Protein AF-A0AB39MPV6-F1 (afdb_monomer)

Organism: NCBI:txid3238624

Foldseek 3Di:
DDDDDDDDDDDDDPDDDPDDDDDDPDPDPPDDDPDDDPAPKDFPFFAPCVVDDQPVLVVLVVPDDAPDDPPLFKDADKGKAWQWAQPLERPPPDDDDDPHQIHGHPSNVVRVRVVCQDVVWFDRNFWGTKIKMKAALMKGAFFAPQLAHPDAWWKKKAWQFFDPQKWKDFFQWIFGHDHRTIMGHDRRGGMMIHGNHRGITIITMITGPDPVDDIGTPNGDDDPDDTGIDDAAADDPVNLCVLLCCLLPDDPVCLSVSLRVLQCVSNHHRHTSCSSLVSLLSSVVNNVDPVSNVLSVVSSCCGYNHDHVVDDRDD

Mean predicted aligned error: 8.45 Å

Sequence (315 aa):
MSSHAIAIIFPKKYGDALEERPSFSGRIKLTRIEGISLLNSQRLAVLPIDSLDLDSELSTVDSHEYGGEYDALTFGSWSCHVLANGSGADSDIAFRPHDGRLTLTELGKQLPGIMSLVTENFSLDRLQWVRIFSLRDGIMAPHVDFLEWAKAGTRLQIPLRTSEESLHSENDVVYHLRRGEVWKIHTTVPHSACSTSETARLSLCLDFADAEEPVAIRNDIPATEPIRVIERPEPTEAELEELTDSGRTLTPASMRSHFRRFAALHFERRVHALAAFDWYEAAARRSGDADVIEKAQAFRRYCVESRADGETFDW

Radius of gyration: 21.66 Å; Cα contacts (8 Å, |Δi|>4): 561; chains: 1; bounding box: 54×67×59 Å

InterPro domains:
  IPR007803 Aspartyl/asparaginy/proline hydroxylase [PF05118] (103-209)
  IPR008035 L-proline 3-hydroxylase, C-terminal [PF05373] (219-311)
  IPR027443 Isopenicillin N synthase-like superfamily [G3DSA:2.60.120.330] (39-223)
  IPR030936 Putative nonproteinogenic amino acid hydroxylase [TIGR04531] (39-315)
  IPR037037 L-proline 3-hydroxylase, C-terminal domain superfamily [G3DSA:1.10.1720.10] (232-314)

Solvent-accessible surface area (backbone atoms only — not comparable to full-atom values): 18234 Å² total; per-residue (Å²): 140,82,87,81,82,80,83,82,82,75,82,78,81,94,75,89,83,92,72,84,84,77,85,86,85,70,92,76,79,82,70,83,69,89,86,67,74,84,54,85,44,40,80,76,46,24,45,69,50,88,82,53,92,51,66,71,45,56,50,53,57,75,69,54,86,71,90,79,85,71,63,72,51,47,41,66,44,71,46,73,48,57,27,26,27,52,82,30,49,73,85,71,70,80,89,69,92,64,93,49,66,66,24,60,11,69,61,26,68,70,27,57,67,66,49,44,58,47,65,71,26,40,72,64,91,48,40,44,37,35,31,34,42,36,33,22,48,20,37,41,50,52,26,36,58,57,63,59,47,99,70,60,56,37,41,35,40,28,25,73,38,63,53,95,55,33,36,37,34,43,45,67,40,38,33,46,70,52,64,28,32,32,27,41,57,54,46,85,44,48,25,32,42,38,18,75,35,89,63,59,29,32,28,42,32,40,34,25,60,57,54,85,61,83,82,65,74,45,81,60,48,84,75,90,67,79,85,47,67,59,88,48,55,72,75,50,71,67,59,54,48,54,60,27,57,56,13,55,75,54,42,66,91,44,45,69,74,52,46,53,60,40,52,47,45,41,79,61,18,60,41,43,44,66,51,23,50,58,44,44,39,54,6,24,57,54,39,73,42,67,68,43,33,52,50,43,52,48,50,44,32,58,28,66,72,52,42,60,78,89,66,78,69,85,122

Nearest PDB structures (foldseek):
  4p7w-assembly1_A  TM=9.488E-01  e=1.084E-28  Mesorhizobium japonicum MAFF 303099
  1e5r-assembly1_B-2  TM=8.762E-01  e=3.700E-22  Streptomyces sp. TH1
  1e5s-assembly1_B-2  TM=8.919E-01  e=1.207E-20  Streptomyces sp. TH1
  1e5s-assembly1_A  TM=8.597E-01  e=6.752E-21  Streptomyces sp. TH1
  8re7-assembly1_A  TM=7.499E-01  e=8.201E-06  Homo sapiens

Structure (mmCIF, N/CA/C/O backbone):
data_AF-A0AB39MPV6-F1
#
_entry.id   AF-A0AB39MPV6-F1
#
loop_
_atom_site.group_PDB
_atom_site.id
_atom_site.type_symbol
_atom_site.label_atom_id
_atom_site.label_alt_id
_atom_site.label_comp_id
_atom_site.label_asym_id
_atom_site.label_entity_id
_atom_site.label_seq_id
_atom_site.pdbx_PDB_ins_code
_atom_site.Cartn_x
_atom_site.Cartn_y
_atom_site.Cartn_z
_atom_site.occupancy
_atom_site.B_iso_or_equiv
_atom_site.auth_seq_id
_atom_site.auth_comp_id
_atom_site.auth_asym_id
_atom_site.auth_atom_id
_atom_site.pdbx_PDB_model_num
ATOM 1 N N . MET A 1 1 ? -34.859 -49.900 -6.607 1.00 40.12 1 MET A N 1
ATOM 2 C CA . MET A 1 1 ? -33.486 -49.357 -6.557 1.00 40.12 1 MET A CA 1
ATOM 3 C C . MET A 1 1 ? -33.281 -48.561 -7.834 1.00 40.12 1 MET A C 1
ATOM 5 O O . MET A 1 1 ? -33.165 -49.165 -8.887 1.00 40.12 1 MET A O 1
ATOM 9 N N . SER A 1 2 ? -33.395 -47.235 -7.762 1.00 26.88 2 SER A N 1
ATOM 10 C CA . SER A 1 2 ? -33.322 -46.335 -8.921 1.00 26.88 2 SER A CA 1
ATOM 11 C C . SER A 1 2 ? -32.316 -45.237 -8.602 1.00 26.88 2 SER A C 1
ATOM 13 O O . SER A 1 2 ? -32.630 -44.291 -7.883 1.00 26.88 2 SER A O 1
ATOM 15 N N . SER A 1 3 ? -31.088 -45.412 -9.079 1.00 26.92 3 SER A N 1
ATOM 16 C CA . SER A 1 3 ? -29.990 -44.457 -8.952 1.00 26.92 3 SER A CA 1
ATOM 17 C C . SER A 1 3 ? -30.206 -43.290 -9.916 1.00 26.92 3 SER A C 1
ATOM 19 O O . SER A 1 3 ? -30.098 -43.460 -11.129 1.00 26.92 3 SER A O 1
ATOM 21 N N . HIS A 1 4 ? -30.519 -42.112 -9.377 1.00 27.67 4 HIS A N 1
ATOM 22 C CA . HIS A 1 4 ? -30.500 -40.858 -10.125 1.00 27.67 4 HIS A CA 1
ATOM 23 C C . HIS A 1 4 ? -29.061 -40.335 -10.163 1.00 27.67 4 HIS A C 1
ATOM 25 O O . HIS A 1 4 ? -28.507 -39.965 -9.130 1.00 27.67 4 HIS A O 1
ATOM 31 N N . ALA A 1 5 ? -28.457 -40.329 -11.349 1.00 25.38 5 ALA A N 1
ATOM 32 C CA . ALA A 1 5 ? -27.197 -39.645 -11.605 1.00 25.38 5 ALA A CA 1
ATOM 33 C C . ALA A 1 5 ? -27.493 -38.164 -11.881 1.00 25.38 5 ALA A C 1
ATOM 35 O O . ALA A 1 5 ? -28.172 -37.833 -12.852 1.00 25.38 5 ALA A O 1
ATOM 36 N N . ILE A 1 6 ? -27.007 -37.280 -11.012 1.00 26.97 6 ILE A N 1
ATOM 37 C CA . ILE A 1 6 ? -27.033 -35.831 -11.222 1.00 26.97 6 ILE A CA 1
ATOM 38 C C . ILE A 1 6 ? -25.766 -35.472 -12.000 1.00 26.97 6 ILE A C 1
ATOM 40 O O . ILE A 1 6 ? -24.656 -35.592 -11.486 1.00 26.97 6 ILE A O 1
ATOM 44 N N . ALA A 1 7 ? -25.935 -35.065 -13.257 1.00 24.30 7 ALA A N 1
ATOM 45 C CA . ALA A 1 7 ? -24.866 -34.500 -14.066 1.00 24.30 7 ALA A CA 1
ATOM 46 C C . ALA A 1 7 ? -24.617 -33.052 -13.621 1.00 24.30 7 ALA A C 1
ATOM 48 O O . ALA A 1 7 ? -25.471 -32.185 -13.799 1.00 24.30 7 ALA A O 1
ATOM 49 N N . ILE A 1 8 ? -23.452 -32.798 -13.027 1.00 27.31 8 ILE A N 1
ATOM 50 C CA . ILE A 1 8 ? -22.984 -31.449 -12.702 1.00 27.31 8 ILE A CA 1
ATOM 51 C C . ILE A 1 8 ? -22.311 -30.885 -13.957 1.00 27.31 8 ILE A C 1
ATOM 53 O O . ILE A 1 8 ? -21.303 -31.410 -14.429 1.00 27.31 8 ILE A O 1
ATOM 57 N N . ILE A 1 9 ? -22.907 -29.835 -14.518 1.00 27.00 9 ILE A N 1
ATOM 58 C CA . ILE A 1 9 ? -22.379 -29.086 -15.659 1.00 27.00 9 ILE A CA 1
ATOM 59 C C . ILE A 1 9 ? -21.351 -28.085 -15.123 1.00 27.00 9 ILE A C 1
ATOM 61 O O . ILE A 1 9 ? -21.699 -27.182 -14.367 1.00 27.00 9 ILE A O 1
ATOM 65 N N . PHE A 1 10 ? -20.089 -28.234 -15.523 1.00 28.73 10 PHE A N 1
ATOM 66 C CA . PHE A 1 10 ? -19.044 -27.237 -15.285 1.00 28.73 10 PHE A CA 1
ATOM 6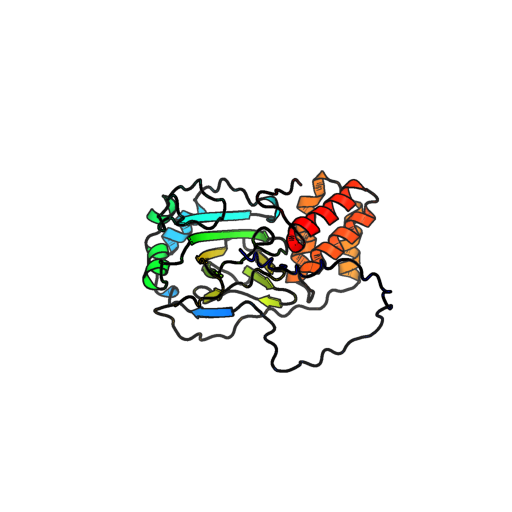7 C C . PHE A 1 10 ? -19.151 -26.112 -16.332 1.00 28.73 10 PHE A C 1
ATOM 69 O O . PHE A 1 10 ? -19.231 -26.423 -17.526 1.00 28.73 10 PHE A O 1
ATOM 76 N N . PRO A 1 11 ? -19.122 -24.819 -15.958 1.00 30.00 11 PRO A N 1
ATOM 77 C CA . PRO A 1 11 ? -18.959 -23.756 -16.939 1.00 30.00 11 PRO A CA 1
ATOM 78 C C . PRO A 1 11 ? -17.544 -23.795 -17.539 1.00 30.00 11 PRO A C 1
ATOM 80 O O . PRO A 1 11 ? -16.546 -24.001 -16.848 1.00 30.00 11 PRO A O 1
ATOM 83 N N . LYS A 1 12 ? -17.497 -23.648 -18.867 1.00 29.02 12 LYS A N 1
ATOM 84 C CA . LYS A 1 12 ? -16.301 -23.699 -19.714 1.00 29.02 12 LYS A CA 1
ATOM 85 C C . LYS A 1 12 ? -15.237 -22.684 -19.283 1.00 29.02 12 LYS A C 1
ATOM 87 O O . LYS A 1 12 ? -15.544 -21.528 -19.010 1.00 29.02 12 LYS A O 1
ATOM 92 N N . LYS A 1 13 ? -13.981 -23.138 -19.338 1.00 29.17 13 LYS A N 1
ATOM 93 C CA . LYS A 1 13 ? -12.761 -22.324 -19.322 1.00 29.17 13 LYS A CA 1
ATOM 94 C C . LYS A 1 13 ? -12.837 -21.227 -20.391 1.00 29.17 13 LYS A C 1
ATOM 96 O O . LYS A 1 13 ? -13.121 -21.532 -21.548 1.00 29.17 13 LYS A O 1
ATOM 101 N N . TYR A 1 14 ? -12.544 -19.989 -20.002 1.00 32.16 14 TYR A N 1
ATOM 102 C CA . TYR A 1 14 ? -12.209 -18.913 -20.930 1.00 32.16 14 TYR A CA 1
ATOM 103 C C . TYR A 1 14 ? -10.788 -19.151 -21.443 1.00 32.16 14 TYR A C 1
ATOM 105 O O . TYR A 1 14 ? -9.809 -18.941 -20.734 1.00 32.16 14 TYR A O 1
ATOM 113 N N . GLY A 1 15 ? -10.704 -19.654 -22.666 1.00 27.95 15 GLY A N 1
ATOM 114 C CA . GLY A 1 15 ? -9.493 -19.778 -23.457 1.00 27.95 15 GLY A CA 1
ATOM 115 C C . GLY A 1 15 ? -9.911 -19.754 -24.920 1.00 27.95 15 GLY A C 1
ATOM 116 O O . GLY A 1 15 ? -10.847 -20.459 -25.290 1.00 27.95 15 GLY A O 1
ATOM 117 N N . ASP A 1 16 ? -9.225 -18.918 -25.692 1.00 29.50 16 ASP A N 1
ATOM 118 C CA . ASP A 1 16 ? -9.311 -18.731 -27.144 1.00 29.50 16 ASP A CA 1
ATOM 119 C C . ASP A 1 16 ? -10.394 -17.771 -27.665 1.00 29.50 16 ASP A C 1
ATOM 121 O O . ASP A 1 16 ? -11.488 -18.153 -28.073 1.00 29.50 16 ASP A O 1
ATOM 125 N N . ALA A 1 17 ? -10.001 -16.498 -27.753 1.00 30.64 17 ALA A N 1
ATOM 126 C CA . ALA A 1 17 ? -10.380 -15.620 -28.857 1.00 30.64 17 ALA A CA 1
ATOM 127 C C . ALA A 1 17 ? -9.204 -14.675 -29.166 1.00 30.64 17 ALA A C 1
ATOM 129 O O . ALA A 1 17 ? -9.123 -13.551 -28.674 1.00 30.64 17 ALA A O 1
ATOM 130 N N . LEU A 1 18 ? -8.248 -15.176 -29.953 1.00 34.84 18 LEU A N 1
ATOM 131 C CA . LEU A 1 18 ? -7.354 -14.344 -30.755 1.00 34.84 18 LEU A CA 1
ATOM 132 C C . LEU A 1 18 ? -8.141 -13.924 -32.000 1.00 34.84 18 LEU A C 1
ATOM 134 O O . LEU A 1 18 ? -8.243 -14.695 -32.948 1.00 34.84 18 LEU A O 1
ATOM 138 N N . GLU A 1 19 ? -8.685 -12.712 -31.988 1.00 31.12 19 GLU A N 1
ATOM 139 C CA . GLU A 1 19 ? -9.104 -12.011 -33.202 1.00 31.12 19 GLU A CA 1
ATOM 140 C C . GLU A 1 19 ? -8.496 -10.602 -33.225 1.00 31.12 19 GLU A C 1
ATOM 142 O O . GLU A 1 19 ? -8.128 -10.017 -32.206 1.00 31.12 19 GLU A O 1
ATOM 147 N N . GLU A 1 20 ? -8.281 -10.137 -34.446 1.00 28.44 20 GLU A N 1
ATOM 148 C CA . GLU A 1 20 ? -7.343 -9.113 -34.894 1.00 28.44 20 GLU A CA 1
ATOM 149 C C . GLU A 1 20 ? -7.493 -7.748 -34.195 1.00 28.44 20 GLU A C 1
ATOM 151 O O . GLU A 1 20 ? -8.588 -7.210 -34.044 1.00 28.44 20 GLU A O 1
ATOM 156 N N . ARG A 1 21 ? -6.363 -7.137 -33.807 1.00 30.50 21 ARG A N 1
ATOM 157 C CA . ARG A 1 21 ? -6.323 -5.769 -33.259 1.00 30.50 21 ARG A CA 1
ATOM 158 C C . ARG A 1 21 ? -6.479 -4.741 -34.392 1.00 30.50 21 ARG A C 1
ATOM 160 O O . ARG A 1 21 ? -5.599 -4.688 -35.253 1.00 30.50 21 ARG A O 1
ATOM 167 N N . PRO A 1 22 ? -7.490 -3.853 -34.377 1.00 29.05 22 PRO A N 1
ATOM 168 C CA . PRO A 1 22 ? -7.490 -2.685 -35.243 1.00 29.05 22 PRO A CA 1
ATOM 169 C C . PRO A 1 22 ? -6.542 -1.613 -34.686 1.00 29.05 22 PRO A C 1
ATOM 171 O O . PRO A 1 22 ? -6.486 -1.366 -33.480 1.00 29.05 22 PRO A O 1
ATOM 174 N N . SER A 1 23 ? -5.801 -0.953 -35.576 1.00 30.11 23 SER A N 1
ATOM 175 C CA . SER A 1 23 ? -4.945 0.189 -35.251 1.00 30.11 23 SER A CA 1
ATOM 176 C C . SER A 1 23 ? -5.782 1.355 -34.708 1.00 30.11 23 SER A C 1
ATOM 178 O O . SER A 1 23 ? -6.548 1.978 -35.447 1.00 30.11 23 SER A O 1
ATOM 180 N N . PHE A 1 24 ? -5.630 1.674 -33.424 1.00 30.89 24 PHE A N 1
ATOM 181 C CA . PHE A 1 24 ? -6.322 2.791 -32.782 1.00 30.89 24 PHE A CA 1
ATOM 182 C C . PHE A 1 24 ? -5.554 4.105 -32.988 1.00 30.89 24 PHE A C 1
ATOM 184 O O . PHE A 1 24 ? -4.762 4.526 -32.152 1.00 30.89 24 PHE A O 1
ATOM 191 N N . SER A 1 25 ? -5.822 4.789 -34.102 1.00 34.50 25 SER A N 1
ATOM 192 C CA . SER A 1 25 ? -5.547 6.224 -34.257 1.00 34.50 25 SER A CA 1
ATOM 193 C C . SER A 1 25 ? -6.872 6.991 -34.238 1.00 34.50 25 SER A C 1
ATOM 195 O O . SER A 1 25 ? -7.392 7.412 -35.271 1.00 34.50 25 SER A O 1
ATOM 197 N N . GLY A 1 26 ? -7.469 7.134 -33.057 1.00 28.52 26 GLY A N 1
ATOM 198 C CA . GLY A 1 26 ? -8.724 7.861 -32.888 1.00 28.52 26 GLY A CA 1
ATOM 199 C C . GLY A 1 26 ? -8.801 8.495 -31.510 1.00 28.52 26 GLY A C 1
ATOM 200 O O . GLY A 1 26 ? -8.933 7.793 -30.515 1.00 28.52 26 GLY A O 1
ATOM 201 N N . ARG A 1 27 ? -8.724 9.831 -31.447 1.00 34.78 27 ARG A N 1
ATOM 202 C CA . ARG A 1 27 ? -8.997 10.609 -30.230 1.00 34.78 27 ARG A CA 1
ATOM 203 C C . ARG A 1 27 ? -10.435 10.345 -29.781 1.00 34.78 27 ARG A C 1
ATOM 205 O O . ARG A 1 27 ? -11.368 10.926 -30.335 1.00 34.78 27 ARG A O 1
ATOM 212 N N . ILE A 1 28 ? -10.614 9.507 -28.765 1.00 29.84 28 ILE A N 1
ATOM 213 C CA . ILE A 1 28 ? -11.896 9.374 -28.075 1.00 29.84 28 ILE A CA 1
ATOM 214 C C . ILE A 1 28 ? -12.051 10.602 -27.176 1.00 29.84 28 ILE A C 1
ATOM 216 O O . ILE A 1 28 ? -11.333 10.774 -26.193 1.00 29.84 28 ILE A O 1
ATOM 220 N N . LYS A 1 29 ? -12.993 11.485 -27.519 1.00 30.38 29 LYS A N 1
ATOM 221 C CA . LYS A 1 29 ? -13.508 12.473 -26.568 1.00 30.38 29 LYS A CA 1
ATOM 222 C C . LYS A 1 29 ? -14.309 11.714 -25.510 1.00 30.38 29 LYS A C 1
ATOM 224 O O . LYS A 1 29 ? -15.435 11.309 -25.774 1.00 30.38 29 LYS A O 1
ATOM 229 N N . LEU A 1 30 ? -13.727 11.535 -24.328 1.00 32.91 30 LEU A N 1
ATOM 230 C CA . LEU A 1 30 ? -14.434 11.087 -23.129 1.00 32.91 30 LEU A CA 1
ATOM 231 C C . LEU A 1 30 ? -15.412 12.186 -22.691 1.00 32.91 30 LEU A C 1
ATOM 233 O O . LEU A 1 30 ? -15.073 13.088 -21.928 1.00 32.91 30 LEU A O 1
ATOM 237 N N . THR A 1 31 ? -16.636 12.145 -23.210 1.00 30.09 31 THR A N 1
ATOM 238 C CA . THR A 1 31 ? -17.770 12.824 -22.580 1.00 30.09 31 THR A CA 1
ATOM 239 C C . THR A 1 31 ? -18.087 12.093 -21.280 1.00 30.09 31 THR A C 1
ATOM 241 O O . THR A 1 31 ? -18.398 10.904 -21.316 1.00 30.09 31 THR A O 1
ATOM 244 N N . ARG A 1 32 ? -17.977 12.795 -20.141 1.00 36.25 32 ARG A N 1
ATOM 245 C CA . ARG A 1 32 ? -18.402 12.317 -18.815 1.00 36.25 32 ARG A CA 1
ATOM 246 C C . ARG A 1 32 ? -19.810 11.726 -18.923 1.00 36.25 32 ARG A C 1
ATOM 248 O O . ARG A 1 32 ? -20.759 12.461 -19.179 1.00 36.25 32 ARG A O 1
ATOM 255 N N . ILE A 1 33 ? -19.933 10.419 -18.719 1.00 39.53 33 ILE A N 1
ATOM 256 C CA . ILE A 1 33 ? -21.217 9.800 -18.401 1.00 39.53 33 ILE A CA 1
ATOM 257 C C . ILE A 1 33 ? -21.443 10.091 -16.916 1.00 39.53 33 ILE A C 1
ATOM 259 O O . ILE A 1 33 ? -20.699 9.603 -16.065 1.00 39.53 33 ILE A O 1
ATOM 263 N N . GLU A 1 34 ? -22.407 10.952 -16.605 1.00 34.84 34 GLU A N 1
ATOM 264 C CA . GLU A 1 34 ? -22.847 11.177 -15.228 1.00 34.84 34 GLU A CA 1
ATOM 265 C C . GLU A 1 34 ? -23.389 9.857 -14.654 1.00 34.84 34 GLU A C 1
ATOM 267 O O . GLU A 1 34 ? -24.293 9.255 -15.230 1.00 34.84 34 GLU A O 1
ATOM 272 N N . GLY A 1 35 ? -22.828 9.395 -13.530 1.00 37.56 35 GLY A N 1
ATOM 273 C CA . GLY A 1 35 ? -23.418 8.318 -12.722 1.00 37.56 35 GLY A CA 1
ATOM 274 C C . GLY A 1 35 ? -22.595 7.042 -12.517 1.00 37.56 35 GLY A C 1
ATOM 275 O O . GLY A 1 35 ? -23.039 6.188 -11.756 1.00 37.56 35 GLY A O 1
ATOM 276 N N . ILE A 1 36 ? -21.405 6.891 -13.110 1.00 42.97 36 ILE A N 1
ATOM 277 C CA . ILE A 1 36 ? -20.492 5.788 -12.751 1.00 42.97 36 ILE A CA 1
ATOM 278 C C . ILE A 1 36 ? -19.529 6.302 -11.679 1.00 42.97 36 ILE A C 1
ATOM 280 O O . ILE A 1 36 ? -18.783 7.252 -11.925 1.00 42.97 36 ILE A O 1
ATOM 284 N N . SER A 1 37 ? -19.559 5.704 -10.482 1.00 51.62 37 SER A N 1
ATOM 285 C CA . SER A 1 37 ? -18.517 5.942 -9.477 1.00 51.62 37 SER A CA 1
ATOM 286 C C . SER A 1 37 ? -17.169 5.592 -10.102 1.00 51.62 37 SER A C 1
ATOM 288 O O . SER A 1 37 ? -16.940 4.440 -10.456 1.00 51.62 37 SER A O 1
ATOM 290 N N . LEU A 1 38 ? -16.291 6.585 -10.264 1.00 74.50 38 LEU A N 1
ATOM 291 C CA . LEU A 1 38 ? -14.939 6.389 -10.806 1.00 74.50 38 LEU A CA 1
ATOM 292 C C . LEU A 1 38 ? -14.068 5.508 -9.894 1.00 74.50 38 LEU A C 1
ATOM 294 O O . LEU A 1 38 ? -13.051 4.993 -10.341 1.00 74.50 38 LEU A O 1
ATOM 298 N N . LEU A 1 39 ? -14.465 5.355 -8.628 1.00 89.69 39 LEU A N 1
ATOM 299 C CA . LEU A 1 39 ? -13.744 4.624 -7.597 1.00 89.69 39 LEU A CA 1
ATOM 300 C C . LEU A 1 39 ? -14.621 3.484 -7.062 1.00 89.69 39 LEU A C 1
ATOM 302 O O . LEU A 1 39 ? -15.763 3.722 -6.653 1.00 89.69 39 LEU A O 1
ATOM 306 N N . ASN A 1 40 ? -14.100 2.256 -7.071 1.00 92.44 40 ASN A N 1
ATOM 307 C CA . ASN A 1 40 ? -14.750 1.094 -6.461 1.00 92.44 40 ASN A CA 1
ATOM 308 C C 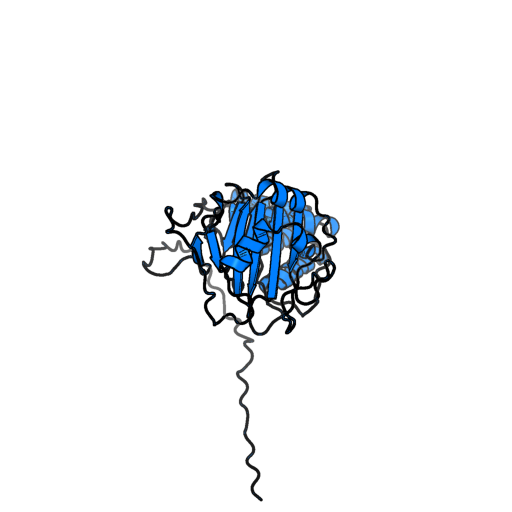. ASN A 1 40 ? -14.531 1.077 -4.946 1.00 92.44 40 ASN A C 1
ATOM 310 O O . ASN A 1 40 ? -15.415 0.648 -4.203 1.00 92.44 40 ASN A O 1
ATOM 314 N N . SER A 1 41 ? -13.371 1.554 -4.487 1.00 94.75 41 SER A N 1
ATOM 315 C CA . SER A 1 41 ? -13.103 1.831 -3.076 1.00 94.75 41 SER A CA 1
ATOM 316 C C . SER A 1 41 ? -14.047 2.910 -2.535 1.00 94.75 41 SER A C 1
ATOM 318 O O . SER A 1 41 ? -14.449 3.834 -3.243 1.00 94.75 41 SER A O 1
ATOM 320 N N . GLN A 1 42 ? -14.419 2.802 -1.260 1.00 95.19 42 GLN A N 1
ATOM 321 C CA . GLN A 1 42 ? -15.458 3.645 -0.663 1.00 95.19 42 GLN A CA 1
ATOM 322 C C . GLN A 1 42 ? -15.020 4.195 0.687 1.00 95.19 42 GLN A C 1
ATOM 324 O O . GLN A 1 42 ? -14.600 3.436 1.562 1.00 95.19 42 GLN A O 1
ATOM 329 N N . ARG A 1 43 ? -15.202 5.504 0.889 1.00 96.75 43 ARG A N 1
ATOM 330 C CA . ARG A 1 43 ? -15.174 6.094 2.229 1.00 96.75 43 ARG A CA 1
ATOM 331 C C . ARG A 1 43 ? -16.481 5.747 2.931 1.00 96.75 43 ARG A C 1
ATOM 333 O O . ARG A 1 43 ? -17.536 6.233 2.532 1.00 96.75 43 ARG A O 1
ATOM 340 N N . LEU A 1 44 ? -16.398 4.911 3.958 1.00 96.94 44 LEU A N 1
ATOM 341 C CA . LEU A 1 44 ? -17.553 4.440 4.717 1.00 96.94 44 LEU A CA 1
ATOM 342 C C . LEU A 1 44 ? -17.922 5.381 5.864 1.00 96.94 44 LEU A C 1
ATOM 344 O O . LEU A 1 44 ? -19.100 5.548 6.152 1.00 96.94 44 LEU A O 1
ATOM 348 N N . ALA A 1 45 ? -16.923 5.975 6.517 1.00 97.88 45 ALA A N 1
ATOM 349 C CA . ALA A 1 45 ? -17.113 6.792 7.711 1.00 97.88 45 ALA A CA 1
ATOM 350 C C . ALA A 1 45 ? -15.928 7.741 7.937 1.00 97.88 45 ALA A C 1
ATOM 352 O O . ALA A 1 45 ? -14.896 7.648 7.265 1.00 97.88 45 ALA A O 1
ATOM 353 N N . VAL A 1 46 ? -16.070 8.627 8.921 1.00 98.31 46 VAL A N 1
ATOM 354 C CA . VAL A 1 46 ? -14.972 9.394 9.518 1.00 98.31 46 VAL A CA 1
ATOM 355 C C . VAL A 1 46 ? -15.041 9.190 11.023 1.00 98.31 46 VAL A C 1
ATOM 357 O O . VAL A 1 46 ? -16.098 9.382 11.615 1.00 98.31 46 VAL A O 1
ATOM 360 N N . LEU A 1 47 ? -13.936 8.783 11.640 1.00 97.88 47 LEU A N 1
ATOM 361 C CA . LEU A 1 47 ? -13.823 8.665 13.091 1.00 97.88 47 LEU A CA 1
ATOM 362 C C . LEU A 1 47 ? -13.239 9.962 13.670 1.00 97.88 47 LEU A C 1
ATOM 364 O O . LEU A 1 47 ? -12.370 10.565 13.033 1.00 97.88 47 LEU A O 1
ATOM 368 N N . PRO A 1 48 ? -13.639 10.379 14.885 1.00 95.75 48 PRO A N 1
ATOM 369 C CA . PRO A 1 48 ? -13.105 11.565 15.555 1.00 95.75 48 PRO A CA 1
ATOM 370 C C . PRO A 1 48 ? -11.693 11.314 16.121 1.00 95.75 48 PRO A C 1
ATOM 372 O O . PRO A 1 48 ? -11.411 11.595 17.278 1.00 95.75 48 PRO A O 1
ATOM 375 N N . ILE A 1 49 ? -10.779 10.760 15.322 1.00 94.75 49 ILE A N 1
ATOM 376 C CA . ILE A 1 49 ? -9.452 10.326 15.783 1.00 94.75 49 ILE A CA 1
ATOM 377 C C . ILE A 1 49 ? -8.573 11.484 16.275 1.00 94.75 49 ILE A C 1
ATOM 379 O O . ILE A 1 49 ? -7.630 11.272 17.029 1.00 94.75 49 ILE A O 1
ATOM 383 N N . ASP A 1 50 ? -8.881 12.716 15.876 1.00 91.00 50 ASP A N 1
ATOM 384 C CA . ASP A 1 50 ? -8.152 13.905 16.320 1.00 91.00 50 ASP A CA 1
ATOM 385 C C . ASP A 1 50 ? -8.469 14.285 17.773 1.00 91.00 50 ASP A C 1
ATOM 387 O O . ASP A 1 50 ? -7.750 15.084 18.367 1.00 91.00 50 ASP A O 1
ATOM 391 N N . SER A 1 51 ? -9.504 13.691 18.385 1.00 89.62 51 SER A N 1
ATOM 392 C CA . SER A 1 51 ? -9.708 13.789 19.835 1.00 89.62 51 SER A CA 1
ATOM 393 C C . SER A 1 51 ? -8.848 12.805 20.635 1.00 89.62 51 SER A C 1
ATOM 395 O O . SER A 1 51 ? -8.900 12.833 21.864 1.00 89.62 51 SER A O 1
ATOM 397 N N . LEU A 1 52 ? -8.105 11.915 19.969 1.00 90.94 52 LEU A N 1
ATOM 398 C CA . LEU A 1 52 ? -7.220 10.936 20.596 1.00 90.94 52 LEU A CA 1
ATOM 399 C C . LEU A 1 52 ? -5.761 11.382 20.451 1.00 90.94 52 LEU A C 1
ATOM 401 O O . LEU A 1 52 ? -5.293 11.649 19.343 1.00 90.94 52 LEU A O 1
ATOM 405 N N . ASP A 1 53 ? -5.027 11.396 21.562 1.00 93.81 53 ASP A N 1
ATOM 406 C CA . ASP A 1 53 ? -3.568 11.508 21.538 1.00 93.81 53 ASP A CA 1
ATOM 407 C C . ASP A 1 53 ? -2.968 10.118 21.296 1.00 93.81 53 ASP A C 1
ATOM 409 O O . ASP A 1 53 ? -2.976 9.258 22.177 1.00 93.81 53 ASP A O 1
ATOM 413 N N . LEU A 1 54 ? -2.499 9.892 20.068 1.00 96.56 54 LEU A N 1
ATOM 414 C CA . LEU A 1 54 ? -1.892 8.631 19.640 1.00 96.56 54 LEU A CA 1
ATOM 415 C C . LEU A 1 54 ? -0.383 8.767 19.399 1.00 96.56 54 LEU A C 1
ATOM 417 O O . LEU A 1 54 ? 0.241 7.808 18.956 1.00 96.56 54 LEU A O 1
ATOM 421 N N . ASP A 1 55 ? 0.229 9.925 19.660 1.00 96.19 55 ASP A N 1
ATOM 422 C CA . ASP A 1 55 ? 1.589 10.220 19.181 1.00 96.19 55 ASP A CA 1
ATOM 423 C C . ASP A 1 55 ? 2.642 9.283 19.782 1.00 96.19 55 ASP A C 1
ATOM 425 O O . ASP A 1 55 ? 3.548 8.807 19.087 1.00 96.19 55 ASP A O 1
ATOM 429 N N . SER A 1 56 ? 2.490 8.958 21.068 1.00 97.31 56 SER A N 1
ATOM 430 C CA . SER A 1 56 ? 3.357 7.989 21.745 1.00 97.31 56 SER A CA 1
ATOM 431 C C . SER A 1 56 ? 3.235 6.583 21.144 1.00 97.31 56 SER A C 1
ATOM 433 O O . SER A 1 56 ? 4.247 5.936 20.887 1.00 97.31 56 SER A O 1
ATOM 435 N N . GLU A 1 57 ? 2.020 6.136 20.829 1.00 98.25 57 GLU A N 1
ATOM 436 C CA . GLU A 1 57 ? 1.762 4.829 20.217 1.00 98.25 57 GLU A CA 1
ATOM 437 C C . GLU A 1 57 ? 2.259 4.759 18.770 1.00 98.25 57 GLU A C 1
ATOM 439 O O . GLU A 1 57 ? 2.876 3.774 18.365 1.00 98.25 57 GLU A O 1
ATOM 444 N N . LEU A 1 58 ? 2.075 5.827 17.991 1.00 97.81 58 LEU A N 1
ATOM 445 C CA . LEU A 1 58 ? 2.614 5.922 16.634 1.00 97.81 58 LEU A CA 1
ATOM 446 C C . LEU A 1 58 ? 4.153 5.881 16.634 1.00 97.81 58 LEU A C 1
ATOM 448 O O . LEU A 1 58 ? 4.745 5.278 15.737 1.00 97.81 58 LEU A O 1
ATOM 452 N N . SER A 1 59 ? 4.793 6.449 17.660 1.00 97.25 59 SER A N 1
ATOM 453 C CA . SER A 1 59 ? 6.250 6.383 17.851 1.00 97.25 59 SER A CA 1
ATOM 454 C C . SER A 1 59 ? 6.732 4.977 18.237 1.00 97.25 59 SER A C 1
ATOM 456 O O . SER A 1 59 ? 7.799 4.543 17.792 1.00 97.25 59 SER A O 1
ATOM 458 N N . THR A 1 60 ? 5.941 4.232 19.019 1.00 97.69 60 THR A N 1
ATOM 459 C CA . THR A 1 60 ? 6.199 2.809 19.301 1.00 97.69 60 THR A CA 1
ATOM 460 C C . THR A 1 60 ? 6.204 1.992 18.011 1.00 97.69 60 THR A C 1
ATOM 462 O O . THR A 1 60 ? 7.102 1.179 17.805 1.00 97.69 60 THR A O 1
ATOM 465 N N . VAL A 1 61 ? 5.257 2.249 17.100 1.00 96.94 61 VAL A N 1
ATOM 466 C CA . VAL A 1 61 ? 5.212 1.582 15.788 1.00 96.94 61 VAL A CA 1
ATOM 467 C C . VAL A 1 61 ? 6.435 1.928 14.938 1.00 96.94 61 VAL A C 1
ATOM 469 O O . VAL A 1 61 ? 7.011 1.030 14.329 1.00 96.94 61 VAL A O 1
ATOM 472 N N . ASP A 1 62 ? 6.877 3.191 14.927 1.00 95.31 62 ASP A N 1
ATOM 473 C CA . ASP A 1 62 ? 8.076 3.606 14.178 1.00 95.31 62 ASP A CA 1
ATOM 474 C C . ASP A 1 62 ? 9.347 2.870 14.619 1.00 95.31 62 ASP A C 1
ATOM 476 O O . ASP A 1 62 ? 10.253 2.666 13.812 1.00 95.31 62 ASP A O 1
ATOM 480 N N . SER A 1 63 ? 9.413 2.495 15.897 1.00 94.12 63 SER A N 1
ATOM 481 C CA . SER A 1 63 ? 10.575 1.839 16.504 1.00 94.12 63 SER A CA 1
ATOM 482 C C . SER A 1 63 ? 10.474 0.310 16.499 1.00 94.12 63 SER A C 1
ATOM 484 O O . SER A 1 63 ? 11.420 -0.365 16.899 1.00 94.12 63 SER A O 1
ATOM 486 N N . HIS A 1 64 ? 9.335 -0.249 16.084 1.00 93.00 64 HIS A N 1
ATOM 487 C CA . HIS A 1 64 ? 9.106 -1.688 16.093 1.00 93.00 64 HIS A CA 1
ATOM 488 C C . HIS A 1 64 ? 9.812 -2.367 14.914 1.00 93.00 64 HIS A C 1
ATOM 490 O O . HIS A 1 64 ? 9.539 -2.066 13.751 1.00 93.00 64 HIS A O 1
ATOM 496 N N . GLU A 1 65 ? 10.660 -3.355 15.194 1.00 84.31 65 GLU A N 1
ATOM 497 C CA . GLU A 1 65 ? 11.349 -4.120 14.153 1.00 84.31 65 GLU A CA 1
ATOM 498 C C . GLU A 1 65 ? 10.382 -5.036 13.388 1.00 84.31 65 GLU A C 1
ATOM 500 O O . GLU A 1 65 ? 9.560 -5.739 13.970 1.00 84.31 65 GLU A O 1
ATOM 505 N N . TYR A 1 66 ? 10.470 -5.037 12.059 1.00 77.38 66 TYR A N 1
ATOM 506 C CA . TYR A 1 66 ? 9.658 -5.888 11.190 1.00 77.38 66 TYR A CA 1
ATOM 507 C C . TYR A 1 66 ? 10.549 -6.905 10.471 1.00 77.38 66 TYR A C 1
ATOM 509 O O . TYR A 1 66 ? 11.420 -6.524 9.695 1.00 77.38 66 TYR A O 1
ATOM 517 N N . GLY A 1 67 ? 10.318 -8.199 10.705 1.00 68.06 67 GLY A N 1
ATOM 518 C CA . GLY A 1 67 ? 11.107 -9.301 10.128 1.00 68.06 67 GLY A CA 1
ATOM 519 C C . GLY A 1 67 ? 10.606 -9.830 8.775 1.00 68.06 67 GLY A C 1
ATOM 520 O O . GLY A 1 67 ? 10.730 -11.020 8.535 1.00 68.06 67 GLY A O 1
ATOM 521 N N . GLY A 1 68 ? 9.972 -8.980 7.961 1.00 63.78 68 GLY A N 1
ATOM 522 C CA . GLY A 1 68 ? 8.930 -9.295 6.967 1.00 63.78 68 GLY A CA 1
ATOM 523 C C . GLY A 1 68 ? 9.092 -10.333 5.847 1.00 63.78 68 GLY A C 1
ATOM 524 O O . GLY A 1 68 ? 10.164 -10.855 5.581 1.00 63.78 68 GLY A O 1
ATOM 525 N N . GLU A 1 69 ? 7.968 -10.530 5.129 1.00 59.44 69 GLU A N 1
ATOM 526 C CA . GLU A 1 69 ? 7.754 -11.496 4.024 1.00 59.44 69 GLU A CA 1
ATOM 527 C C . GLU A 1 69 ? 7.212 -10.869 2.706 1.00 59.44 69 GLU A C 1
ATOM 529 O O . GLU A 1 69 ? 7.217 -11.522 1.667 1.00 59.44 69 GLU A O 1
ATOM 534 N N . TYR A 1 70 ? 6.782 -9.595 2.685 1.00 61.94 70 TYR A N 1
ATOM 535 C CA . TYR A 1 70 ? 6.193 -8.929 1.492 1.00 61.94 70 TYR A CA 1
ATOM 536 C C . TYR A 1 70 ? 7.203 -8.109 0.665 1.00 61.94 70 TYR A C 1
ATOM 538 O O . TYR A 1 70 ? 6.889 -7.050 0.109 1.00 61.94 70 TYR A O 1
ATOM 546 N N . ASP A 1 71 ? 8.440 -8.587 0.571 1.00 76.38 71 ASP A N 1
ATOM 547 C CA . ASP A 1 71 ? 9.518 -7.851 -0.097 1.00 76.38 71 ASP A CA 1
ATOM 548 C C . ASP A 1 71 ? 9.285 -7.722 -1.616 1.00 76.38 71 ASP A C 1
ATOM 550 O O . ASP A 1 71 ? 9.613 -6.709 -2.232 1.00 76.38 71 ASP A O 1
ATOM 554 N N . ALA A 1 72 ? 8.632 -8.707 -2.241 1.00 87.38 72 ALA A N 1
ATOM 555 C CA . ALA A 1 72 ? 8.485 -8.765 -3.695 1.00 87.38 72 ALA A CA 1
ATOM 556 C C . ALA A 1 72 ? 7.726 -7.575 -4.315 1.00 87.38 72 ALA A C 1
ATOM 558 O O . ALA A 1 72 ? 8.082 -7.143 -5.410 1.00 87.38 72 ALA A O 1
ATOM 559 N N . LEU A 1 73 ? 6.698 -7.055 -3.634 1.00 91.62 73 LEU A N 1
ATOM 560 C CA . LEU A 1 73 ? 5.803 -6.009 -4.157 1.00 91.62 73 LEU A CA 1
ATOM 561 C C . LEU A 1 73 ? 6.183 -4.599 -3.699 1.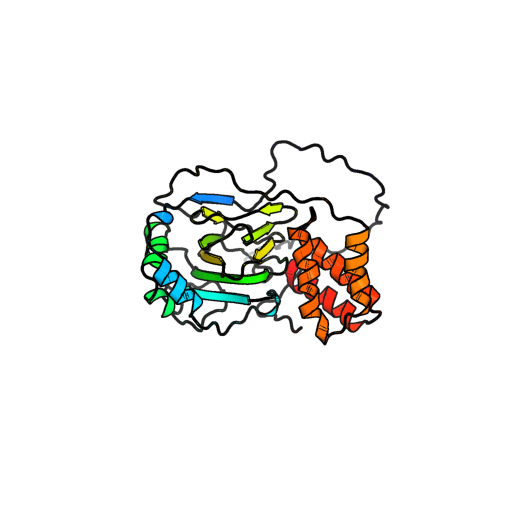00 91.62 73 LEU A C 1
ATOM 563 O O . LEU A 1 73 ? 5.552 -3.630 -4.121 1.00 91.62 73 LEU A O 1
ATOM 567 N N . THR A 1 74 ? 7.152 -4.468 -2.799 1.00 92.88 74 THR A N 1
ATOM 568 C CA . THR A 1 74 ? 7.450 -3.210 -2.119 1.00 92.88 74 THR A CA 1
ATOM 569 C C . THR A 1 74 ? 8.797 -2.664 -2.574 1.00 92.88 74 THR A C 1
ATOM 571 O O . THR A 1 74 ? 9.765 -3.403 -2.751 1.00 92.88 74 THR A O 1
ATOM 574 N N . PHE A 1 75 ? 8.854 -1.351 -2.793 1.00 93.94 75 PHE A N 1
ATOM 575 C CA . PHE A 1 75 ? 10.067 -0.632 -3.176 1.00 93.94 75 PHE A CA 1
ATOM 576 C C . PHE A 1 75 ? 10.214 0.582 -2.270 1.00 93.94 75 PHE A C 1
ATOM 578 O O . PHE A 1 75 ? 9.291 1.391 -2.186 1.00 93.94 75 PHE A O 1
ATOM 585 N N . GLY A 1 76 ? 11.365 0.725 -1.615 1.00 91.69 76 GLY A N 1
ATOM 586 C CA . GLY A 1 76 ? 11.535 1.680 -0.517 1.00 91.69 76 GLY A CA 1
ATOM 587 C C . GLY A 1 76 ? 11.258 1.027 0.836 1.00 91.69 76 GLY A C 1
ATOM 588 O O . GLY A 1 76 ? 11.439 -0.181 0.980 1.00 91.69 76 GLY A O 1
ATOM 589 N N . SER A 1 77 ? 10.841 1.807 1.835 1.00 92.12 77 SER A N 1
ATOM 590 C CA . SER A 1 77 ? 10.580 1.279 3.178 1.00 92.12 77 SER A CA 1
ATOM 591 C C . SER A 1 77 ? 9.090 1.007 3.373 1.00 92.12 77 SER A C 1
ATOM 593 O O . SER A 1 77 ? 8.277 1.929 3.448 1.00 92.12 77 SER A O 1
ATOM 595 N N . TRP A 1 78 ? 8.738 -0.275 3.460 1.00 93.44 78 TRP A N 1
ATOM 596 C CA . TRP A 1 78 ? 7.406 -0.746 3.824 1.00 93.44 78 TRP A CA 1
ATOM 597 C C . TRP A 1 78 ? 7.507 -1.782 4.942 1.00 93.44 78 TRP A C 1
ATOM 599 O O . TRP A 1 78 ? 8.406 -2.624 4.934 1.00 93.44 78 TRP A O 1
ATOM 609 N N . SER A 1 79 ? 6.569 -1.748 5.883 1.00 92.69 79 SER A N 1
ATOM 610 C CA . SER A 1 79 ? 6.447 -2.771 6.921 1.00 92.69 79 SER A CA 1
ATOM 611 C C .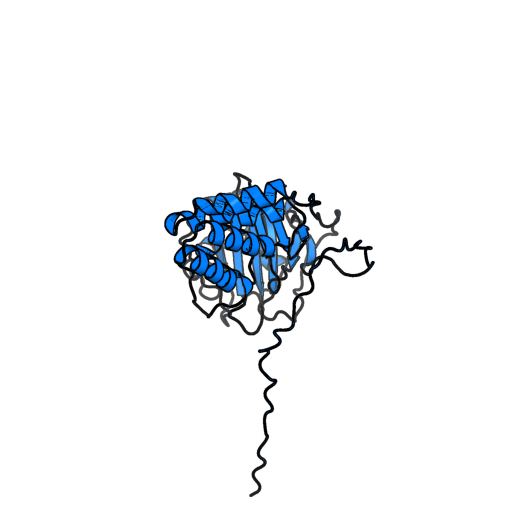 SER A 1 79 ? 4.997 -3.004 7.331 1.00 92.69 79 SER A C 1
ATOM 613 O O . SER A 1 79 ? 4.146 -2.113 7.249 1.00 92.69 79 SER A O 1
ATOM 615 N N . CYS A 1 80 ? 4.715 -4.222 7.793 1.00 92.69 80 CYS A N 1
ATOM 616 C CA . CYS A 1 80 ? 3.410 -4.625 8.305 1.00 92.69 80 CYS A CA 1
ATOM 617 C C . CYS A 1 80 ? 3.531 -5.056 9.766 1.00 92.69 80 CYS A C 1
ATOM 619 O O . CYS A 1 80 ? 4.091 -6.103 10.077 1.00 92.69 80 CYS A O 1
ATOM 621 N N . HIS A 1 81 ? 2.945 -4.272 10.662 1.00 94.56 81 HIS A N 1
ATOM 622 C CA . HIS A 1 81 ? 2.991 -4.503 12.099 1.00 94.56 81 HIS A CA 1
ATOM 623 C C . HIS A 1 81 ? 1.682 -5.147 12.558 1.00 94.56 81 HIS A C 1
ATOM 625 O O . HIS A 1 81 ? 0.626 -4.519 12.481 1.00 94.56 81 HIS A O 1
ATOM 631 N N . VAL A 1 82 ? 1.723 -6.405 12.996 1.00 94.75 82 VAL A N 1
ATOM 632 C CA . VAL A 1 82 ? 0.520 -7.140 13.413 1.00 94.75 82 VAL A CA 1
ATOM 633 C C . VAL A 1 82 ? 0.187 -6.797 14.861 1.00 94.75 82 VAL A C 1
ATOM 635 O O . VAL A 1 82 ? 1.014 -6.987 15.746 1.00 94.75 82 VAL A O 1
ATOM 638 N N . LEU A 1 83 ? -1.023 -6.291 15.099 1.00 96.88 83 LEU A N 1
ATOM 639 C CA . LEU A 1 83 ? -1.525 -5.942 16.434 1.00 96.88 83 LEU A CA 1
ATOM 640 C C . LEU A 1 83 ? -2.427 -7.035 17.006 1.00 96.88 83 LEU A C 1
ATOM 642 O O . LEU A 1 83 ? -2.481 -7.241 18.217 1.00 96.88 83 LEU A O 1
ATOM 646 N N . ALA A 1 84 ? -3.163 -7.724 16.136 1.00 96.19 84 ALA A N 1
ATOM 647 C CA . ALA A 1 84 ? -3.992 -8.850 16.520 1.00 96.19 84 ALA A CA 1
ATOM 648 C C . ALA A 1 84 ? -4.191 -9.818 15.350 1.00 96.19 84 ALA A C 1
ATOM 650 O O . ALA A 1 84 ? -4.360 -9.392 14.203 1.00 96.19 84 ALA A O 1
ATOM 651 N N . ASN A 1 85 ? -4.188 -11.108 15.668 1.00 94.56 85 ASN A N 1
ATOM 652 C CA . ASN A 1 85 ? -4.413 -12.224 14.749 1.00 94.56 85 ASN A CA 1
ATOM 653 C C . ASN A 1 85 ? -4.986 -13.426 15.528 1.00 94.56 85 ASN A C 1
ATOM 655 O O . ASN A 1 85 ? -5.300 -13.321 16.717 1.00 94.56 85 ASN A O 1
ATOM 659 N N . GLY A 1 86 ? -5.144 -14.575 14.874 1.00 92.38 86 GLY A N 1
ATOM 660 C CA . GLY A 1 86 ? -5.723 -15.768 15.499 1.00 92.38 86 GLY A CA 1
ATOM 661 C C . GLY A 1 86 ? -4.823 -16.474 16.517 1.00 92.38 86 GLY A C 1
ATOM 662 O O . GLY A 1 86 ? -5.336 -17.199 17.367 1.00 92.38 86 GLY A O 1
ATOM 663 N N . SER A 1 87 ? -3.500 -16.288 16.445 1.00 91.44 87 SER A N 1
ATOM 664 C CA . SER A 1 87 ? -2.525 -16.976 17.307 1.00 91.44 87 SER A CA 1
ATOM 665 C C . SER A 1 87 ? -2.018 -16.125 18.476 1.00 91.44 87 SER A C 1
ATOM 667 O O . SER A 1 87 ? -1.540 -16.673 19.468 1.00 91.44 87 SER A O 1
ATOM 669 N N . GLY A 1 88 ? -2.111 -14.798 18.372 1.00 92.62 88 GLY A N 1
ATOM 670 C CA . GLY A 1 88 ? -1.479 -13.835 19.273 1.00 92.62 88 GLY A CA 1
ATOM 671 C C . GLY A 1 88 ? 0.041 -13.721 19.109 1.00 92.62 88 GLY A C 1
ATOM 672 O O . GLY A 1 88 ? 0.677 -13.055 19.921 1.00 92.62 88 GLY A O 1
ATOM 673 N N . ALA A 1 89 ? 0.645 -14.372 18.109 1.00 89.44 89 ALA A N 1
ATOM 674 C CA . ALA A 1 89 ? 2.093 -14.360 17.903 1.00 89.44 89 ALA A CA 1
ATOM 675 C C . ALA A 1 89 ? 2.520 -13.258 16.921 1.00 89.44 89 ALA A C 1
ATOM 677 O O . ALA A 1 89 ? 1.940 -13.140 15.842 1.00 89.44 89 ALA A O 1
ATOM 678 N N . ASP A 1 90 ? 3.582 -12.513 17.254 1.00 83.81 90 ASP A N 1
ATOM 679 C CA . ASP A 1 90 ? 4.171 -11.488 16.369 1.00 83.81 90 ASP A CA 1
ATOM 680 C C . ASP A 1 90 ? 4.743 -12.094 15.076 1.00 83.81 90 ASP A C 1
ATOM 682 O O . ASP A 1 90 ? 4.764 -11.447 14.033 1.00 83.81 90 ASP A O 1
ATOM 686 N N . SER A 1 91 ? 5.201 -13.350 15.140 1.00 83.12 91 SER A N 1
ATOM 687 C CA . SER A 1 91 ? 5.761 -14.081 13.999 1.00 83.12 91 SER A CA 1
ATOM 688 C C . SER A 1 91 ? 4.701 -14.605 13.031 1.00 83.12 91 SER A C 1
ATOM 690 O O . SER A 1 91 ? 5.039 -15.052 11.938 1.00 83.12 91 SER A O 1
ATOM 692 N N . ASP A 1 92 ? 3.424 -14.583 13.412 1.00 84.69 92 ASP A N 1
ATOM 693 C CA . ASP A 1 92 ? 2.332 -15.004 12.545 1.00 84.69 92 ASP A CA 1
ATOM 694 C C . ASP A 1 92 ? 1.889 -13.831 11.666 1.00 84.69 92 ASP A C 1
ATOM 696 O O . ASP A 1 92 ? 0.956 -13.093 11.987 1.00 84.69 92 ASP A O 1
ATOM 700 N N . ILE A 1 93 ? 2.626 -13.645 10.570 1.00 79.81 93 ILE A N 1
ATOM 701 C CA . ILE A 1 93 ? 2.473 -12.532 9.619 1.00 79.81 93 ILE A CA 1
ATOM 702 C C . ILE A 1 93 ? 1.809 -12.943 8.297 1.00 79.81 93 ILE A C 1
ATOM 704 O O . ILE A 1 93 ? 1.402 -12.080 7.511 1.00 79.81 93 ILE A O 1
ATOM 708 N N . ALA A 1 94 ? 1.666 -14.249 8.060 1.00 76.94 94 ALA A N 1
ATOM 709 C CA . ALA A 1 94 ? 1.057 -14.791 6.856 1.00 76.94 94 ALA A CA 1
ATOM 710 C C . ALA A 1 94 ? -0.466 -14.629 6.916 1.00 76.94 94 ALA A C 1
ATOM 712 O O . ALA A 1 94 ? -1.162 -15.318 7.669 1.00 76.94 94 ALA A O 1
ATOM 713 N N . PHE A 1 95 ? -0.987 -13.710 6.103 1.00 76.44 95 PHE A N 1
ATOM 714 C CA . PHE A 1 95 ? -2.414 -13.434 6.039 1.00 76.44 95 PHE A CA 1
ATOM 715 C C . PHE A 1 95 ? -3.170 -14.669 5.543 1.00 76.44 95 PHE A C 1
ATOM 717 O O . PHE A 1 95 ? -2.977 -15.121 4.418 1.00 76.44 95 PHE A O 1
ATOM 724 N N . ARG A 1 96 ? -4.052 -15.190 6.392 1.00 78.75 96 ARG A N 1
ATOM 725 C CA . ARG A 1 96 ? -4.962 -16.291 6.080 1.00 78.75 96 ARG A CA 1
ATOM 726 C C . ARG A 1 96 ? -6.219 -16.179 6.942 1.00 78.75 96 ARG A C 1
ATOM 728 O O . ARG A 1 96 ? -6.128 -15.657 8.060 1.00 78.75 96 ARG A O 1
ATOM 735 N N . PRO A 1 97 ? -7.379 -16.653 6.461 1.00 78.31 97 PRO A N 1
ATOM 736 C CA . PRO A 1 97 ? -8.547 -16.821 7.314 1.00 78.31 97 PRO A CA 1
ATOM 737 C C . PRO A 1 97 ? -8.237 -17.754 8.493 1.00 78.31 97 PRO A C 1
ATOM 739 O O . PRO A 1 97 ? -7.492 -18.726 8.347 1.00 78.31 97 PRO A O 1
ATOM 742 N N . HIS A 1 98 ? -8.817 -17.473 9.655 1.00 79.94 98 HIS A N 1
ATOM 743 C CA . HIS A 1 98 ? -8.756 -18.324 10.833 1.00 79.94 98 HIS A CA 1
ATOM 744 C C . HIS A 1 98 ? -10.075 -18.313 11.616 1.00 79.94 98 HIS A C 1
ATOM 746 O O . HIS A 1 98 ? -10.738 -17.289 11.776 1.00 79.94 98 HIS A O 1
ATOM 752 N N . ASP A 1 99 ? -10.385 -19.458 12.220 1.00 75.50 99 ASP A N 1
ATOM 753 C CA . ASP A 1 99 ? -11.561 -19.623 13.088 1.00 75.50 99 ASP A CA 1
ATOM 754 C C . ASP A 1 99 ? -11.273 -19.232 14.550 1.00 75.50 99 ASP A C 1
ATOM 756 O O . ASP A 1 99 ? -12.144 -19.283 15.419 1.00 75.50 99 ASP A O 1
ATOM 760 N N . GLY A 1 100 ? -10.018 -18.876 14.847 1.00 72.56 100 GLY A N 1
ATOM 761 C CA . GLY A 1 100 ? -9.583 -18.450 16.173 1.00 72.56 100 GLY A CA 1
ATOM 762 C C . GLY A 1 100 ? -10.177 -17.104 16.586 1.00 72.56 100 GLY A C 1
ATOM 763 O O . GLY A 1 100 ? -10.459 -16.243 15.752 1.00 72.56 100 GLY A O 1
ATOM 764 N N . ARG A 1 101 ? -10.314 -16.900 17.900 1.00 85.06 101 ARG A N 1
ATOM 765 C CA . ARG A 1 101 ? -10.658 -15.592 18.463 1.00 85.06 101 ARG A CA 1
ATOM 766 C C . ARG A 1 101 ? -9.512 -14.615 18.198 1.00 85.06 101 ARG A C 1
ATOM 768 O O . ARG A 1 101 ? -8.359 -14.940 18.478 1.00 85.06 101 ARG A O 1
ATOM 775 N N . LEU A 1 102 ? -9.847 -13.409 17.740 1.00 92.19 102 LEU A N 1
ATOM 776 C CA . LEU A 1 102 ? -8.888 -12.318 17.595 1.00 92.19 102 LEU A CA 1
ATOM 777 C C . LEU A 1 102 ? -8.136 -12.098 18.919 1.00 92.19 102 LEU A C 1
ATOM 779 O O . LEU A 1 102 ? -8.746 -11.795 19.950 1.00 92.19 102 LEU A O 1
ATOM 783 N N . THR A 1 103 ? -6.820 -12.283 18.884 1.00 95.25 103 THR A N 1
ATOM 784 C CA . THR A 1 103 ? -5.934 -12.248 20.049 1.00 95.25 103 THR A CA 1
ATOM 785 C C . THR A 1 103 ? -4.844 -11.210 19.819 1.00 95.25 103 THR A C 1
ATOM 787 O O . THR A 1 103 ? -4.240 -11.166 18.750 1.00 95.25 103 THR A O 1
ATOM 790 N N . LEU A 1 104 ? -4.608 -10.353 20.818 1.00 97.19 104 LEU A N 1
ATOM 791 C CA . LEU A 1 104 ? -3.573 -9.322 20.740 1.00 97.19 104 LEU A CA 1
ATOM 792 C C . LEU A 1 104 ? -2.181 -9.946 20.707 1.00 97.19 104 LEU A C 1
ATOM 794 O O . LEU A 1 104 ? -1.875 -10.837 21.505 1.00 97.19 104 LEU A O 1
ATOM 798 N N . THR A 1 105 ? -1.340 -9.399 19.843 1.00 96.19 105 THR A N 1
ATOM 799 C CA . THR A 1 105 ? 0.102 -9.635 19.833 1.00 96.19 105 THR A CA 1
ATOM 800 C C . THR A 1 105 ? 0.801 -8.826 20.935 1.00 96.19 105 THR A C 1
ATOM 802 O O . THR A 1 105 ? 0.145 -8.065 21.658 1.00 96.19 105 THR A O 1
ATOM 805 N N . GLU A 1 106 ? 2.123 -8.962 21.107 1.00 95.81 106 GLU A N 1
ATOM 806 C CA . GLU A 1 106 ? 2.848 -8.150 22.099 1.00 95.81 106 GLU A CA 1
ATOM 807 C C . GLU A 1 106 ? 2.835 -6.670 21.721 1.00 95.81 106 GLU A C 1
ATOM 809 O O . GLU A 1 106 ? 2.602 -5.820 22.584 1.00 95.81 106 GLU A O 1
ATOM 814 N N . LEU A 1 107 ? 2.986 -6.354 20.431 1.00 96.56 107 LEU A N 1
ATOM 815 C CA . LEU A 1 107 ? 2.826 -4.984 19.954 1.00 96.56 107 LEU A CA 1
ATOM 816 C C . LEU A 1 107 ? 1.399 -4.475 20.192 1.00 96.56 107 LEU A C 1
ATOM 818 O O . LEU A 1 107 ? 1.226 -3.370 20.695 1.00 96.56 107 LEU A O 1
ATOM 822 N N . GLY A 1 108 ? 0.367 -5.276 19.907 1.00 97.56 108 GLY A N 1
ATOM 823 C CA . GLY A 1 108 ? -1.026 -4.873 20.136 1.00 97.56 108 GLY A CA 1
ATOM 824 C C . GLY A 1 108 ? -1.327 -4.492 21.589 1.00 97.56 108 GLY A C 1
ATOM 825 O O . GLY A 1 108 ? -2.090 -3.561 21.840 1.00 97.56 108 GLY A O 1
ATOM 826 N N . LYS A 1 109 ? -0.686 -5.156 22.560 1.00 97.75 109 LYS A N 1
ATOM 827 C CA . LYS A 1 109 ? -0.806 -4.823 23.994 1.00 97.75 109 LYS A CA 1
ATOM 828 C C . LYS A 1 109 ? -0.149 -3.487 24.360 1.00 97.75 109 LYS A C 1
ATOM 830 O O . LYS A 1 109 ? -0.548 -2.879 25.349 1.00 97.75 109 LYS A O 1
ATOM 835 N N . GLN A 1 110 ? 0.840 -3.039 23.587 1.00 97.81 110 GLN A N 1
ATOM 836 C CA . GLN A 1 110 ? 1.546 -1.769 23.792 1.00 97.81 110 GLN A CA 1
ATOM 837 C C . GLN A 1 110 ? 0.823 -0.567 23.169 1.00 97.81 110 GLN A C 1
ATOM 839 O O . GLN A 1 110 ? 1.227 0.564 23.424 1.00 97.81 110 GLN A O 1
ATOM 844 N N . LEU A 1 111 ? -0.234 -0.798 22.379 1.00 98.25 111 LEU A N 1
ATOM 845 C CA . LEU A 1 111 ? -0.979 0.240 21.655 1.00 98.25 111 LEU A CA 1
ATOM 846 C C . LEU A 1 111 ? -2.464 0.298 22.084 1.00 98.25 111 LEU A C 1
ATOM 848 O O . LEU A 1 111 ? -3.363 0.079 21.262 1.00 98.25 111 LEU A O 1
ATOM 852 N N . PRO A 1 112 ? -2.762 0.505 23.382 1.00 97.50 112 PRO A N 1
ATOM 853 C CA . PRO A 1 112 ? -4.126 0.441 23.897 1.00 97.50 112 PRO A CA 1
ATOM 854 C C . PRO A 1 112 ? -5.073 1.482 23.283 1.00 97.50 112 PRO A C 1
ATOM 856 O O . PRO A 1 112 ? -6.243 1.168 23.093 1.00 97.50 112 PRO A O 1
ATOM 859 N N . GLY A 1 113 ? -4.610 2.684 22.942 1.00 97.75 113 GLY A N 1
ATOM 860 C CA . GLY A 1 113 ? -5.397 3.737 22.300 1.00 97.75 113 GLY A CA 1
ATOM 861 C C . GLY A 1 113 ? -5.807 3.372 20.874 1.00 97.75 113 GLY A C 1
ATOM 862 O O . GLY A 1 113 ? -6.987 3.466 20.524 1.00 97.75 113 GLY A O 1
ATOM 863 N N . ILE A 1 114 ? -4.870 2.862 20.069 1.00 98.31 114 ILE A N 1
ATOM 864 C CA . ILE A 1 114 ? -5.160 2.321 18.733 1.00 98.31 114 ILE A CA 1
ATOM 865 C C . ILE A 1 114 ? -6.107 1.117 18.839 1.00 98.31 114 ILE A C 1
ATOM 867 O O . ILE A 1 114 ? -7.052 1.005 18.058 1.00 98.31 114 ILE A O 1
ATOM 871 N N . MET A 1 115 ? -5.921 0.232 19.821 1.00 98.06 115 MET A N 1
ATOM 872 C CA . MET A 1 115 ? -6.839 -0.893 20.022 1.00 98.06 115 MET A CA 1
ATOM 873 C C . MET A 1 115 ? -8.220 -0.458 20.546 1.00 98.06 115 MET A C 1
ATOM 875 O O . MET A 1 115 ? -9.225 -1.074 20.178 1.00 98.06 115 MET A O 1
ATOM 879 N N . SER A 1 116 ? -8.317 0.625 21.323 1.00 97.00 116 SER A N 1
ATOM 880 C CA . SER A 1 116 ? -9.600 1.236 21.711 1.00 97.00 116 SER A CA 1
ATOM 881 C C . SER A 1 116 ? -10.352 1.721 20.476 1.00 97.00 116 SER A C 1
ATOM 883 O O . SER A 1 116 ? -11.523 1.390 20.304 1.00 97.00 116 SER A O 1
ATOM 885 N N . LEU A 1 117 ? -9.656 2.383 19.538 1.00 97.56 117 LEU A N 1
ATOM 886 C CA . LEU A 1 117 ? -10.237 2.800 18.258 1.00 97.56 117 LEU A CA 1
ATOM 887 C C . LEU A 1 117 ? -10.863 1.613 17.506 1.00 97.56 117 LEU A C 1
ATOM 889 O O . LEU A 1 117 ? -11.930 1.757 16.915 1.00 97.56 117 LEU A O 1
ATOM 893 N N . VAL A 1 118 ? -10.246 0.431 17.542 1.00 97.81 118 VAL A N 1
ATOM 894 C CA . VAL A 1 118 ? -10.821 -0.771 16.916 1.00 97.81 118 VAL A CA 1
ATOM 895 C C . VAL A 1 118 ? -12.041 -1.272 17.690 1.00 97.81 118 VAL A C 1
ATOM 897 O O . VAL A 1 118 ? -13.115 -1.458 17.120 1.00 97.81 118 VAL A O 1
ATOM 900 N N . THR A 1 119 ? -11.881 -1.502 18.990 1.00 96.94 119 THR A N 1
ATOM 901 C CA . THR A 1 119 ? -12.881 -2.198 19.815 1.00 96.94 119 THR A CA 1
ATOM 902 C C . THR A 1 119 ? -14.130 -1.364 20.112 1.00 96.94 119 THR A C 1
ATOM 904 O O . THR A 1 119 ? -15.208 -1.926 20.310 1.00 96.94 119 THR A O 1
ATOM 907 N N . GLU A 1 120 ? -14.025 -0.036 20.097 1.00 97.06 120 GLU A N 1
ATOM 908 C CA . GLU A 1 120 ? -15.159 0.869 20.305 1.00 97.06 120 GLU A CA 1
ATOM 909 C C . GLU A 1 120 ? -15.972 1.105 19.025 1.00 97.06 120 GLU A C 1
ATOM 911 O O . GLU A 1 120 ? -17.186 1.327 19.100 1.00 97.06 120 GLU A O 1
ATOM 916 N N . ASN A 1 121 ? -15.331 1.032 17.852 1.00 98.12 121 ASN A N 1
ATOM 917 C CA . ASN A 1 121 ? -15.942 1.440 16.584 1.00 98.12 121 ASN A CA 1
ATOM 918 C C . ASN A 1 121 ? -16.357 0.272 15.680 1.00 98.12 121 ASN A C 1
ATOM 920 O O . ASN A 1 121 ? -17.213 0.470 14.819 1.00 98.12 121 ASN A O 1
ATOM 924 N N . PHE A 1 122 ? -15.823 -0.936 15.880 1.00 97.25 122 PHE A N 1
ATOM 925 C CA . PHE A 1 122 ? -16.074 -2.089 15.007 1.00 97.25 122 PHE A CA 1
ATOM 926 C C . PHE A 1 122 ? -16.538 -3.323 15.788 1.00 97.25 122 PHE A C 1
ATOM 928 O O . PHE A 1 122 ? -16.197 -3.513 16.955 1.00 97.25 122 PHE A O 1
ATOM 935 N N . SER A 1 123 ? -17.313 -4.198 15.134 1.00 93.88 123 SER A N 1
ATOM 936 C CA . SER A 1 123 ? -17.544 -5.548 15.668 1.00 93.88 123 SER A CA 1
ATOM 937 C C . SER A 1 123 ? -16.296 -6.408 15.480 1.00 93.88 123 SER A C 1
ATOM 939 O O . SER A 1 123 ? -15.671 -6.374 14.422 1.00 93.88 123 SER A O 1
ATOM 941 N N . LEU A 1 124 ? -15.966 -7.212 16.489 1.00 93.50 124 LEU A N 1
ATOM 942 C CA . LEU A 1 124 ? -14.826 -8.127 16.445 1.00 93.50 124 LEU A CA 1
ATOM 943 C C . LEU A 1 124 ? -15.200 -9.514 15.909 1.00 93.50 124 LEU A C 1
ATOM 945 O O . LEU A 1 124 ? -14.306 -10.297 15.611 1.00 93.50 124 LEU A O 1
ATOM 949 N N . ASP A 1 125 ? -16.494 -9.817 15.764 1.00 90.38 125 ASP A N 1
ATOM 950 C CA . ASP A 1 125 ? -16.982 -11.175 15.474 1.00 90.38 125 ASP A CA 1
ATOM 951 C C . ASP A 1 125 ? -16.441 -11.736 14.152 1.00 90.38 125 ASP A C 1
ATOM 953 O O . ASP A 1 125 ? -16.173 -12.929 14.043 1.00 90.38 125 ASP A O 1
ATOM 957 N N . ARG A 1 126 ? -16.256 -10.863 13.154 1.00 91.25 126 ARG A N 1
ATOM 958 C CA . ARG A 1 126 ? -15.697 -11.207 11.836 1.00 91.25 126 ARG A CA 1
ATOM 959 C C . ARG A 1 126 ? -14.291 -10.661 11.616 1.00 91.25 126 ARG A C 1
ATOM 961 O O . ARG A 1 126 ? -13.744 -10.842 10.531 1.00 91.25 126 ARG A O 1
ATOM 968 N N . LEU A 1 127 ? -13.720 -9.956 12.592 1.00 93.50 127 LEU A N 1
ATOM 969 C CA . LEU A 1 127 ? -12.414 -9.324 12.449 1.00 93.50 127 LEU A CA 1
ATOM 970 C C . LEU A 1 127 ? -11.323 -10.387 12.591 1.00 93.50 127 LEU A C 1
ATOM 972 O O . LEU A 1 127 ? -11.201 -11.035 13.627 1.00 93.50 127 LEU A O 1
ATOM 976 N N . GLN A 1 128 ? -10.554 -10.569 11.526 1.00 92.88 128 GLN A N 1
ATOM 977 C CA . GLN A 1 128 ? -9.514 -11.587 11.420 1.00 92.88 128 GLN A CA 1
ATOM 978 C C . GLN A 1 128 ? -8.150 -10.991 11.762 1.00 92.88 128 GLN A C 1
ATOM 980 O O . GLN A 1 128 ? -7.384 -11.556 12.533 1.00 92.88 128 GLN A O 1
ATOM 985 N N . TRP A 1 129 ? -7.857 -9.804 11.231 1.00 95.12 129 TRP A N 1
ATOM 986 C CA . TRP A 1 129 ? -6.550 -9.180 11.408 1.00 95.12 129 TRP A CA 1
ATOM 987 C C . TRP A 1 129 ? -6.677 -7.706 11.756 1.00 95.12 129 TRP A C 1
ATOM 989 O O . TRP A 1 129 ? -7.485 -6.983 11.171 1.00 95.12 129 TRP A O 1
ATOM 999 N N . VAL A 1 130 ? -5.821 -7.267 12.677 1.00 97.19 130 VAL A N 1
ATOM 1000 C CA . VAL A 1 130 ? -5.574 -5.854 12.970 1.00 97.19 130 VAL A CA 1
ATOM 1001 C C . VAL A 1 130 ? -4.097 -5.597 12.744 1.00 97.19 130 VAL A C 1
ATOM 1003 O O . VAL A 1 130 ? -3.249 -6.210 13.394 1.00 97.19 130 VAL A O 1
ATOM 1006 N N . ARG A 1 131 ? -3.780 -4.726 11.789 1.00 96.50 131 ARG A N 1
ATOM 1007 C CA . ARG A 1 131 ? -2.404 -4.485 11.341 1.00 96.50 131 ARG A CA 1
ATOM 1008 C C . ARG A 1 131 ? -2.165 -3.001 11.130 1.00 96.50 131 ARG A C 1
ATOM 1010 O O . ARG A 1 131 ? -3.098 -2.269 10.827 1.00 96.50 131 ARG A O 1
ATOM 1017 N N . ILE A 1 132 ? -0.922 -2.554 11.225 1.00 97.50 132 ILE A N 1
ATOM 1018 C CA . ILE A 1 132 ? -0.515 -1.231 10.754 1.00 97.50 132 ILE A CA 1
ATOM 1019 C C . ILE A 1 132 ? 0.411 -1.413 9.563 1.00 97.50 132 ILE A C 1
ATOM 1021 O O . ILE A 1 132 ? 1.458 -2.049 9.672 1.00 97.50 132 ILE A O 1
ATOM 1025 N N . PHE A 1 133 ? 0.028 -0.833 8.429 1.00 96.06 133 PHE A N 1
ATOM 1026 C CA . PHE A 1 133 ? 0.914 -0.692 7.283 1.00 96.06 133 PHE A CA 1
ATOM 1027 C C . PHE A 1 133 ? 1.665 0.625 7.403 1.00 96.06 133 PHE A C 1
ATOM 1029 O O . PHE A 1 133 ? 1.055 1.697 7.459 1.00 96.06 133 PHE A O 1
ATOM 1036 N N . SER A 1 134 ? 2.987 0.517 7.437 1.00 96.62 134 SER A N 1
ATOM 1037 C CA . SER A 1 134 ? 3.917 1.633 7.413 1.00 96.62 134 SER A CA 1
ATOM 1038 C C . SER A 1 134 ? 4.511 1.755 6.017 1.00 96.62 134 SER A C 1
ATOM 1040 O O . SER A 1 134 ? 4.903 0.753 5.418 1.00 96.62 134 SER A O 1
ATOM 1042 N N . LEU A 1 135 ? 4.555 2.972 5.478 1.00 96.06 135 LEU A N 1
ATOM 1043 C CA . LEU A 1 135 ? 5.228 3.253 4.212 1.00 96.06 135 LEU A CA 1
ATOM 1044 C C . LEU A 1 135 ? 5.977 4.584 4.301 1.00 96.06 135 LEU A C 1
ATOM 1046 O O . LEU A 1 135 ? 5.383 5.620 4.608 1.00 96.06 135 LEU A O 1
ATOM 1050 N N . ARG A 1 136 ? 7.274 4.555 4.008 1.00 95.50 136 ARG A N 1
ATOM 1051 C CA . ARG A 1 136 ? 8.192 5.696 4.062 1.00 95.50 136 ARG A CA 1
ATOM 1052 C C . ARG A 1 136 ? 9.078 5.674 2.829 1.00 95.50 136 ARG A C 1
ATOM 1054 O O . ARG A 1 136 ? 9.659 4.631 2.542 1.00 95.50 136 ARG A O 1
ATOM 1061 N N . ASP A 1 137 ? 9.170 6.799 2.122 1.00 96.31 137 ASP A N 1
ATOM 1062 C CA . ASP A 1 137 ? 9.843 6.892 0.818 1.00 96.31 137 ASP A CA 1
ATOM 1063 C C . ASP A 1 137 ? 9.684 5.606 -0.017 1.00 96.31 137 ASP A C 1
ATOM 1065 O O . ASP A 1 137 ? 10.642 4.901 -0.339 1.00 96.31 137 ASP A O 1
ATOM 1069 N N . GLY A 1 138 ? 8.438 5.220 -0.266 1.00 95.81 138 GLY A N 1
ATOM 1070 C CA . GLY A 1 138 ? 8.146 3.900 -0.783 1.00 95.81 138 GLY A CA 1
ATOM 1071 C C . GLY A 1 138 ? 6.900 3.833 -1.637 1.00 95.81 138 GLY A C 1
ATOM 1072 O O . GLY A 1 138 ? 6.042 4.715 -1.632 1.00 95.81 138 GLY A O 1
ATOM 1073 N N . ILE A 1 139 ? 6.816 2.748 -2.390 1.00 97.06 139 ILE A N 1
ATOM 1074 C CA . ILE A 1 139 ? 5.715 2.431 -3.284 1.00 97.06 139 ILE A CA 1
ATOM 1075 C C . ILE A 1 139 ? 5.457 0.929 -3.264 1.00 97.06 139 ILE A C 1
ATOM 1077 O O . ILE A 1 139 ? 6.382 0.116 -3.251 1.00 97.06 139 ILE A O 1
ATOM 1081 N N . MET A 1 140 ? 4.181 0.566 -3.267 1.00 96.50 140 MET A N 1
ATOM 1082 C CA . MET A 1 140 ? 3.739 -0.792 -3.555 1.00 96.50 140 MET A CA 1
ATOM 1083 C C . MET A 1 140 ? 3.477 -0.911 -5.055 1.00 96.50 140 MET A C 1
ATOM 1085 O O . MET A 1 140 ? 2.815 -0.040 -5.622 1.00 96.50 140 MET A O 1
ATOM 1089 N N . ALA A 1 141 ? 3.961 -1.970 -5.705 1.00 97.38 141 ALA A N 1
ATOM 1090 C CA . ALA A 1 141 ? 3.616 -2.270 -7.093 1.00 97.38 141 ALA A CA 1
ATOM 1091 C C . ALA A 1 141 ? 2.091 -2.236 -7.286 1.00 97.38 141 ALA A C 1
ATOM 1093 O O . ALA A 1 141 ? 1.363 -2.664 -6.386 1.00 97.38 141 ALA A O 1
ATOM 1094 N N . PRO A 1 142 ? 1.582 -1.775 -8.439 1.00 97.75 142 PRO A N 1
ATOM 1095 C CA . PRO A 1 142 ? 0.209 -2.060 -8.837 1.00 97.75 142 PRO A CA 1
ATOM 1096 C C . PRO A 1 142 ? -0.062 -3.563 -8.775 1.00 97.75 142 PRO A C 1
ATOM 1098 O O . PRO A 1 142 ? 0.635 -4.341 -9.415 1.00 97.75 142 PRO A O 1
ATOM 1101 N N . HIS A 1 143 ? -1.042 -3.977 -7.980 1.00 96.06 143 HIS A N 1
ATOM 1102 C CA . HIS A 1 143 ? -1.366 -5.384 -7.76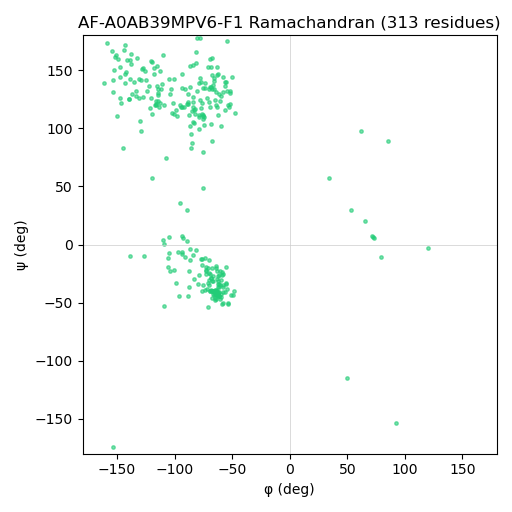3 1.00 96.06 143 HIS A CA 1
ATOM 1103 C C . HIS A 1 143 ? -2.871 -5.590 -7.603 1.00 96.06 143 HIS A C 1
ATOM 1105 O O . HIS A 1 143 ? -3.643 -4.641 -7.447 1.00 96.06 143 HIS A O 1
ATOM 1111 N N . VAL A 1 144 ? -3.271 -6.854 -7.665 1.00 92.50 144 VAL A N 1
ATOM 1112 C CA . VAL A 1 144 ? -4.585 -7.343 -7.252 1.00 92.50 144 VAL A CA 1
ATOM 1113 C C . VAL A 1 144 ? -4.346 -8.261 -6.052 1.00 92.50 144 VAL A C 1
ATOM 1115 O O . VAL A 1 144 ? -3.451 -9.111 -6.102 1.00 92.50 144 VAL A O 1
ATOM 1118 N N . ASP A 1 145 ? -5.082 -8.070 -4.954 1.00 86.44 145 ASP A N 1
ATOM 1119 C CA . ASP A 1 145 ? -4.991 -9.008 -3.827 1.00 86.44 145 ASP A CA 1
ATOM 1120 C C . ASP A 1 145 ? -5.856 -10.240 -4.103 1.00 86.44 145 ASP A C 1
ATOM 1122 O O . ASP A 1 145 ? -6.770 -10.213 -4.929 1.00 86.44 145 ASP A O 1
ATOM 1126 N N . PHE A 1 146 ? -5.638 -11.289 -3.309 1.00 78.69 146 PHE A N 1
ATOM 1127 C CA . PHE A 1 146 ? -6.522 -12.452 -3.226 1.00 78.69 146 PHE A CA 1
ATOM 1128 C C . PHE A 1 146 ? -6.592 -13.275 -4.517 1.00 78.69 146 PHE A C 1
ATOM 1130 O O . PHE A 1 146 ? -7.529 -14.052 -4.687 1.00 78.69 146 PHE A O 1
ATOM 1137 N N . LEU A 1 147 ? -5.598 -13.153 -5.406 1.00 78.12 147 LEU A N 1
ATOM 1138 C CA . LEU A 1 147 ? -5.474 -13.998 -6.603 1.00 78.12 147 LEU A CA 1
ATOM 1139 C C . LEU A 1 147 ? -5.384 -15.492 -6.240 1.00 78.12 147 LEU A C 1
ATOM 1141 O O . LEU A 1 147 ? -5.738 -16.351 -7.043 1.00 78.12 147 LEU A O 1
ATOM 1145 N N . GLU A 1 148 ? -4.955 -15.785 -5.015 1.00 73.62 148 GLU A N 1
ATOM 1146 C CA . GLU A 1 148 ? -4.751 -17.113 -4.451 1.00 73.62 148 GLU A CA 1
ATOM 1147 C C . GLU A 1 148 ? -6.041 -17.694 -3.835 1.00 73.62 148 GLU A C 1
ATOM 1149 O O . GLU A 1 148 ? -6.103 -18.891 -3.539 1.00 73.62 148 GLU A O 1
ATOM 1154 N N . TRP A 1 149 ? -7.091 -16.879 -3.632 1.00 70.62 149 TRP A N 1
ATOM 1155 C CA . TRP A 1 149 ? -8.287 -17.261 -2.869 1.00 70.62 149 TRP A CA 1
ATOM 1156 C C . TRP A 1 149 ? -9.596 -17.097 -3.646 1.00 70.62 149 TRP A C 1
ATOM 1158 O O . TRP A 1 149 ? -9.836 -16.126 -4.352 1.00 70.62 149 TRP A O 1
ATOM 1168 N N . ALA A 1 150 ? -10.517 -18.046 -3.445 1.00 61.31 150 ALA A N 1
ATOM 1169 C CA . ALA A 1 150 ? -11.807 -18.073 -4.142 1.00 61.31 150 ALA A CA 1
ATOM 1170 C C . ALA A 1 150 ? -12.804 -16.994 -3.674 1.00 61.31 150 ALA A C 1
ATOM 1172 O O . ALA A 1 150 ? -13.783 -16.723 -4.371 1.00 61.31 150 ALA A O 1
ATOM 1173 N N . LYS A 1 151 ? -12.604 -16.415 -2.483 1.00 69.00 151 LYS A N 1
ATOM 1174 C CA . LYS A 1 151 ? -13.442 -15.347 -1.925 1.00 69.00 151 LYS A CA 1
ATOM 1175 C C . LYS A 1 151 ? -12.568 -14.306 -1.239 1.00 69.00 151 LYS A C 1
ATOM 1177 O O . LYS A 1 151 ? -11.810 -14.638 -0.332 1.00 69.00 151 LYS A O 1
ATOM 1182 N N . ALA A 1 152 ? -12.725 -13.054 -1.649 1.00 72.19 152 ALA A N 1
ATOM 1183 C CA . ALA A 1 152 ? -12.100 -11.921 -0.986 1.00 72.19 152 ALA A CA 1
ATOM 1184 C C . ALA A 1 152 ? -12.697 -11.708 0.418 1.00 72.19 152 ALA A C 1
ATOM 1186 O O . ALA A 1 152 ? -13.894 -11.913 0.632 1.00 72.19 152 ALA A O 1
ATOM 1187 N N . GLY A 1 153 ? -11.870 -11.266 1.367 1.00 83.69 153 GLY A N 1
ATOM 1188 C CA . GLY A 1 153 ? -12.348 -10.642 2.605 1.00 83.69 153 GLY A CA 1
ATOM 1189 C C . GLY A 1 153 ? -12.707 -9.167 2.386 1.00 83.69 153 GLY A C 1
ATOM 1190 O O . GLY A 1 153 ? -12.500 -8.618 1.303 1.00 83.69 153 GLY A O 1
ATOM 1191 N N . THR A 1 154 ? -13.206 -8.493 3.424 1.00 90.38 154 THR A N 1
ATOM 1192 C CA . THR A 1 154 ? -13.325 -7.023 3.416 1.00 90.38 154 THR A CA 1
ATOM 1193 C C . THR A 1 154 ? -12.109 -6.411 4.100 1.00 90.38 154 THR A C 1
ATOM 1195 O O . THR A 1 154 ? -11.900 -6.646 5.287 1.00 90.38 154 THR A O 1
ATOM 1198 N N . ARG A 1 155 ? -11.341 -5.579 3.386 1.00 93.81 155 ARG A N 1
ATOM 1199 C CA . ARG A 1 155 ? -10.249 -4.784 3.966 1.00 93.81 155 ARG A CA 1
ATOM 1200 C C . ARG A 1 155 ? -10.688 -3.342 4.178 1.00 93.81 155 ARG A C 1
ATOM 1202 O O . ARG A 1 155 ? -11.054 -2.654 3.223 1.00 93.81 155 ARG A O 1
ATOM 1209 N N . LEU A 1 156 ? -10.605 -2.884 5.423 1.00 97.12 156 LEU A N 1
ATOM 1210 C CA . LEU A 1 156 ? -10.701 -1.472 5.763 1.00 97.12 156 LEU A CA 1
ATOM 1211 C C . LEU A 1 156 ? -9.307 -0.889 6.005 1.00 97.12 156 LEU A C 1
ATOM 1213 O O . LEU A 1 156 ? -8.456 -1.555 6.590 1.00 97.12 156 LEU A O 1
ATOM 1217 N N . GLN A 1 157 ? -9.087 0.354 5.586 1.00 98.19 157 GLN A N 1
ATOM 1218 C CA . GLN A 1 157 ? -7.918 1.154 5.946 1.00 98.19 157 GLN A CA 1
ATOM 1219 C C . GLN A 1 157 ? -8.351 2.453 6.622 1.00 98.19 157 GLN A C 1
ATOM 1221 O O . GLN A 1 157 ? -9.291 3.111 6.178 1.00 98.19 157 GLN A O 1
ATOM 1226 N N . ILE A 1 158 ? -7.650 2.808 7.695 1.00 98.62 158 ILE A N 1
ATOM 1227 C CA . ILE A 1 158 ? -7.860 4.019 8.484 1.00 98.62 158 ILE A CA 1
ATOM 1228 C C . ILE A 1 158 ? -6.496 4.691 8.639 1.00 98.62 158 ILE A C 1
ATOM 1230 O O . ILE A 1 158 ? -5.649 4.186 9.386 1.00 98.62 158 ILE A O 1
ATOM 1234 N N . PRO A 1 159 ? -6.224 5.802 7.936 1.00 98.44 159 PRO A N 1
ATOM 1235 C CA . PRO A 1 159 ? -4.966 6.507 8.107 1.00 98.44 159 PRO A CA 1
ATOM 1236 C C . PRO A 1 159 ? -4.878 7.054 9.531 1.00 98.44 159 PRO A C 1
ATOM 1238 O O . PRO A 1 159 ? -5.713 7.850 9.963 1.00 98.44 159 PRO A O 1
ATOM 1241 N N . LEU A 1 160 ? -3.855 6.617 10.260 1.00 98.56 160 LEU A N 1
ATOM 1242 C CA . LEU A 1 160 ? -3.498 7.165 11.563 1.00 98.56 160 LEU A CA 1
ATOM 1243 C C . LEU A 1 160 ? -2.536 8.333 11.363 1.00 98.56 160 LEU A C 1
ATOM 1245 O O . LEU A 1 160 ? -2.714 9.396 11.933 1.00 98.56 160 LEU A O 1
ATOM 1249 N N . ARG A 1 161 ? -1.546 8.183 10.486 1.00 98.12 161 ARG A N 1
ATOM 1250 C CA . ARG A 1 161 ? -0.607 9.246 10.109 1.00 98.12 161 ARG A CA 1
ATOM 1251 C C . ARG A 1 161 ? -0.477 9.265 8.597 1.00 98.12 161 ARG A C 1
ATOM 1253 O O . ARG A 1 161 ? -0.236 8.226 7.992 1.00 98.12 161 ARG A O 1
ATOM 1260 N N . THR A 1 162 ? -0.673 10.426 7.992 1.00 98.00 162 THR A N 1
ATOM 1261 C CA . THR A 1 162 ? -0.704 10.603 6.537 1.00 98.00 162 THR A CA 1
ATOM 1262 C C . THR A 1 162 ? -0.253 12.020 6.192 1.00 98.00 162 THR A C 1
ATOM 1264 O O . THR A 1 162 ? -0.260 12.898 7.056 1.00 98.00 162 THR A O 1
ATOM 1267 N N . SER A 1 163 ? 0.147 12.238 4.947 1.00 97.12 163 SER A N 1
ATOM 1268 C CA . SER A 1 163 ? 0.593 13.532 4.422 1.00 97.12 163 SER A CA 1
ATOM 1269 C C . SER A 1 163 ? 0.124 13.703 2.976 1.00 97.12 163 SER A C 1
ATOM 1271 O O . SER A 1 163 ? -0.386 12.753 2.384 1.00 97.12 163 SER A O 1
ATOM 1273 N N . GLU A 1 164 ? 0.283 14.883 2.375 1.00 96.19 164 GLU A N 1
ATOM 1274 C CA . GLU A 1 164 ? -0.167 15.111 0.990 1.00 96.19 164 GLU A CA 1
ATOM 1275 C C . GLU A 1 164 ? 0.537 14.202 -0.030 1.00 96.19 164 GLU A C 1
ATOM 1277 O O . GLU A 1 164 ? -0.035 13.862 -1.063 1.00 96.19 164 GLU A O 1
ATOM 1282 N N . GLU A 1 165 ? 1.747 13.758 0.299 1.00 97.00 165 GLU A N 1
ATOM 1283 C CA . GLU A 1 165 ? 2.557 12.816 -0.472 1.00 97.00 165 GLU A CA 1
ATOM 1284 C C . GLU A 1 165 ? 2.073 11.364 -0.348 1.00 97.00 165 GLU A C 1
ATOM 1286 O O . GLU A 1 165 ? 2.528 10.492 -1.085 1.00 97.00 165 GLU A O 1
ATOM 1291 N N . SER A 1 166 ? 1.175 11.078 0.599 1.00 98.06 166 SER A N 1
ATOM 1292 C CA . SER A 1 166 ? 0.641 9.740 0.846 1.00 98.06 166 SER A CA 1
ATOM 1293 C C . SER A 1 166 ? -0.560 9.477 -0.052 1.00 98.06 166 SER A C 1
ATOM 1295 O O . SER A 1 166 ? -1.668 9.938 0.228 1.00 98.06 166 SER A O 1
ATOM 1297 N N . LEU A 1 167 ? -0.349 8.714 -1.121 1.00 98.56 167 LEU A N 1
ATOM 1298 C CA . LEU A 1 167 ? -1.365 8.470 -2.138 1.00 98.56 167 LEU A CA 1
ATOM 1299 C C . LEU A 1 167 ? -1.734 6.991 -2.246 1.00 98.56 167 LEU A C 1
ATOM 1301 O O . LEU A 1 167 ? -0.925 6.086 -2.011 1.00 98.56 167 LEU A O 1
ATOM 1305 N N . HIS A 1 168 ? -2.970 6.767 -2.667 1.00 98.50 168 HIS A N 1
ATOM 1306 C CA . HIS A 1 168 ? -3.513 5.489 -3.099 1.00 98.50 168 HIS A CA 1
ATOM 1307 C C . HIS A 1 168 ? -3.966 5.619 -4.548 1.00 98.50 168 HIS A C 1
ATOM 1309 O O . HIS A 1 168 ? -4.226 6.713 -5.052 1.00 98.50 168 HIS A O 1
ATOM 1315 N N . SER A 1 169 ? -4.036 4.494 -5.241 1.00 97.94 169 SER A N 1
ATOM 1316 C CA . SER A 1 169 ? -4.516 4.440 -6.615 1.00 97.94 169 SER A CA 1
ATOM 1317 C C . SER A 1 169 ? -5.340 3.190 -6.846 1.00 97.94 169 SER A C 1
ATOM 1319 O O . SER A 1 169 ? -5.095 2.164 -6.216 1.00 97.94 169 SER A O 1
ATOM 1321 N N . GLU A 1 170 ? -6.315 3.299 -7.737 1.00 96.25 170 GLU A N 1
ATOM 1322 C CA . GLU A 1 170 ? -7.187 2.219 -8.176 1.00 96.25 170 GLU A CA 1
ATOM 1323 C C . GLU A 1 170 ? -7.541 2.459 -9.648 1.00 96.25 170 GLU A C 1
ATOM 1325 O O . GLU A 1 170 ? -8.086 3.512 -9.985 1.00 96.25 170 GLU A O 1
ATOM 1330 N N . ASN A 1 171 ? -7.223 1.505 -10.525 1.00 95.56 171 ASN A N 1
ATOM 1331 C CA . ASN A 1 171 ? -7.362 1.647 -11.978 1.00 95.56 171 ASN A CA 1
ATOM 1332 C C . ASN A 1 171 ? -6.726 2.959 -12.488 1.00 95.56 171 ASN A C 1
ATOM 1334 O O . ASN A 1 171 ? -5.515 3.152 -12.383 1.00 95.56 171 ASN A O 1
ATOM 1338 N N . ASP A 1 172 ? -7.546 3.870 -13.016 1.00 96.12 172 ASP A N 1
ATOM 1339 C CA . ASP A 1 172 ? -7.154 5.179 -13.539 1.00 96.12 172 ASP A CA 1
ATOM 1340 C C . ASP A 1 172 ? -7.251 6.309 -12.506 1.00 96.12 172 ASP A C 1
ATOM 1342 O O . ASP A 1 172 ? -7.094 7.471 -12.874 1.00 96.12 172 ASP A O 1
ATOM 1346 N N . VAL A 1 173 ? -7.554 6.034 -11.237 1.00 97.12 173 VAL A N 1
ATOM 1347 C CA . VAL A 1 173 ? -7.810 7.061 -10.214 1.00 97.12 173 VAL A CA 1
ATOM 1348 C C . VAL A 1 173 ? -6.698 7.064 -9.177 1.00 97.12 173 VAL A C 1
ATOM 1350 O O . VAL A 1 173 ? -6.313 6.021 -8.662 1.00 97.12 173 VAL A O 1
ATOM 1353 N N . VAL A 1 174 ? -6.208 8.256 -8.835 1.00 98.44 174 VAL A N 1
ATOM 1354 C CA . VAL A 1 174 ? -5.291 8.486 -7.711 1.00 98.44 174 VAL A CA 1
ATOM 1355 C C . VAL A 1 174 ? -6.013 9.352 -6.695 1.00 98.44 174 VAL A C 1
ATOM 1357 O O . VAL A 1 174 ? -6.700 10.304 -7.065 1.00 98.44 174 VAL A O 1
ATOM 1360 N N . TYR A 1 175 ? -5.902 9.010 -5.421 1.00 98.00 175 TYR A N 1
ATOM 1361 C CA . TYR A 1 175 ? -6.641 9.652 -4.346 1.00 98.00 175 TYR A CA 1
ATOM 1362 C C . TYR A 1 175 ? -5.838 9.630 -3.045 1.00 98.00 175 TYR A C 1
ATOM 1364 O O . TYR A 1 175 ? -4.902 8.850 -2.881 1.00 98.00 175 TYR A O 1
ATOM 1372 N N . HIS A 1 176 ? -6.189 10.523 -2.128 1.00 98.12 176 HIS A N 1
ATOM 1373 C CA . HIS A 1 176 ? -5.547 10.647 -0.825 1.00 98.12 176 HIS A CA 1
ATOM 1374 C C . HIS A 1 176 ? -6.535 10.281 0.283 1.00 98.12 176 HIS A C 1
ATOM 1376 O O . HIS A 1 176 ? -7.641 10.828 0.333 1.00 98.12 176 HIS A O 1
ATOM 1382 N N . LEU A 1 177 ? -6.111 9.385 1.176 1.00 97.88 177 LEU A N 1
ATOM 1383 C CA . LEU A 1 177 ? -6.856 9.027 2.379 1.00 97.88 177 LEU A CA 1
ATOM 1384 C C . LEU A 1 177 ? -6.481 9.978 3.518 1.00 97.88 177 LEU A C 1
ATOM 1386 O O . LEU A 1 177 ? -5.310 10.034 3.913 1.00 97.88 177 LEU A O 1
ATOM 1390 N N . ARG A 1 178 ? -7.464 10.694 4.074 1.00 97.75 178 ARG A N 1
ATOM 1391 C CA . ARG A 1 178 ? -7.224 11.595 5.210 1.00 97.75 178 ARG A CA 1
ATOM 1392 C C . ARG A 1 178 ? -7.246 10.840 6.534 1.00 97.75 178 ARG A C 1
ATOM 1394 O O . ARG A 1 178 ? -7.902 9.807 6.674 1.00 97.75 178 ARG A O 1
ATOM 1401 N N . ARG A 1 179 ? -6.542 11.395 7.524 1.00 97.62 179 ARG A N 1
ATOM 1402 C CA . ARG A 1 179 ? -6.522 10.876 8.895 1.00 97.62 179 ARG A CA 1
ATOM 1403 C C . ARG A 1 179 ? -7.951 10.693 9.421 1.00 97.62 179 ARG A C 1
ATOM 1405 O O . ARG A 1 179 ? -8.790 11.572 9.256 1.00 97.62 179 ARG A O 1
ATOM 1412 N N . GLY A 1 180 ? -8.219 9.526 10.007 1.00 98.00 180 GLY A N 1
ATOM 1413 C CA . GLY A 1 180 ? -9.519 9.181 10.595 1.00 98.00 180 GLY A CA 1
ATOM 1414 C C . GLY A 1 180 ? -10.607 8.741 9.613 1.00 98.00 180 GLY A C 1
ATOM 1415 O O . GLY A 1 180 ? -11.628 8.218 10.056 1.00 98.00 180 GLY A O 1
ATOM 1416 N N . GLU A 1 181 ? -10.423 8.891 8.298 1.00 98.50 181 GLU A N 1
ATOM 1417 C CA . GLU A 1 181 ? -11.373 8.336 7.332 1.00 98.50 181 GLU A CA 1
ATOM 1418 C C . GLU A 1 181 ? -11.306 6.802 7.334 1.00 98.50 181 GLU A C 1
ATOM 1420 O O . GLU A 1 181 ? -10.223 6.222 7.294 1.00 98.50 181 GLU A O 1
ATOM 1425 N N . VAL A 1 182 ? -12.465 6.139 7.331 1.00 98.50 182 VAL A N 1
ATOM 1426 C CA . VAL A 1 182 ? -12.564 4.679 7.221 1.00 98.50 182 VAL A CA 1
ATOM 1427 C C . VAL A 1 182 ? -12.871 4.308 5.781 1.00 98.50 182 VAL A C 1
ATOM 1429 O O . VAL A 1 182 ? -13.942 4.630 5.262 1.00 98.50 182 VAL A O 1
ATOM 1432 N N . TRP A 1 183 ? -11.945 3.605 5.142 1.00 98.12 183 TRP A N 1
ATOM 1433 C CA . TRP A 1 183 ? -12.020 3.269 3.726 1.00 98.12 183 TRP A CA 1
ATOM 1434 C C . TRP A 1 183 ? -12.129 1.771 3.500 1.00 98.12 183 TRP A C 1
ATOM 1436 O O . TRP A 1 183 ? -11.237 1.034 3.902 1.00 98.12 183 TRP A O 1
ATOM 1446 N N . LYS A 1 184 ? -13.171 1.320 2.794 1.00 96.00 184 LYS A N 1
ATOM 1447 C CA . LYS A 1 184 ? -13.199 -0.019 2.194 1.00 96.00 184 LYS A CA 1
ATOM 1448 C C . LYS A 1 184 ? -12.368 0.013 0.920 1.00 96.00 184 LYS A C 1
ATOM 1450 O O . LYS A 1 184 ? -12.773 0.653 -0.051 1.00 96.00 184 LYS A O 1
ATOM 1455 N N . ILE A 1 185 ? -11.228 -0.670 0.936 1.00 94.12 185 ILE A N 1
ATOM 1456 C CA . ILE A 1 185 ? -10.344 -0.771 -0.227 1.00 94.12 185 ILE A CA 1
ATOM 1457 C C . ILE A 1 185 ? -10.843 -1.900 -1.119 1.00 94.12 185 ILE A C 1
ATOM 1459 O O . ILE A 1 185 ? -11.068 -3.019 -0.655 1.00 94.12 185 ILE A O 1
ATOM 1463 N N . HIS A 1 186 ? -11.047 -1.598 -2.396 1.00 90.94 186 HIS A N 1
ATOM 1464 C CA . HIS A 1 186 ? -11.459 -2.590 -3.370 1.00 90.94 186 HIS A CA 1
ATOM 1465 C C . HIS A 1 186 ? -10.236 -3.335 -3.900 1.00 90.94 186 HIS A C 1
ATOM 1467 O O . HIS A 1 186 ? -9.465 -2.810 -4.696 1.00 90.94 186 HIS A O 1
ATOM 1473 N N . THR A 1 187 ? -10.060 -4.572 -3.454 1.00 87.69 187 THR A N 1
ATOM 1474 C CA . THR A 1 187 ? -8.809 -5.300 -3.668 1.00 87.69 187 THR A CA 1
ATOM 1475 C C . THR A 1 187 ? -8.794 -6.188 -4.915 1.00 87.69 187 THR A C 1
ATOM 1477 O O . THR A 1 187 ? -7.736 -6.693 -5.282 1.00 87.69 187 THR A O 1
ATOM 1480 N N . THR A 1 188 ? -9.942 -6.360 -5.589 1.00 87.75 188 THR A N 1
ATOM 1481 C CA . THR A 1 188 ? -10.075 -7.214 -6.792 1.00 87.75 188 THR A CA 1
ATOM 1482 C C . THR A 1 188 ? -9.807 -6.489 -8.113 1.00 87.75 188 THR A C 1
ATOM 1484 O O . THR A 1 188 ? -9.917 -7.078 -9.185 1.00 87.75 188 THR A O 1
ATOM 1487 N N . VAL A 1 189 ? -9.435 -5.211 -8.044 1.00 92.00 189 VAL A N 1
ATOM 1488 C CA . VAL A 1 189 ? -8.983 -4.424 -9.196 1.00 92.00 189 VAL A CA 1
ATOM 1489 C C . VAL A 1 189 ? -7.559 -3.925 -8.945 1.00 92.00 189 VAL A C 1
ATOM 1491 O O . VAL A 1 189 ? -7.142 -3.838 -7.784 1.00 92.00 189 VAL A O 1
ATOM 1494 N N . PRO A 1 190 ? -6.802 -3.593 -10.005 1.00 95.81 190 PRO A N 1
ATOM 1495 C CA . PRO A 1 190 ? -5.460 -3.049 -9.872 1.00 95.81 190 PRO A CA 1
ATOM 1496 C C . PRO A 1 190 ? -5.420 -1.827 -8.960 1.00 95.81 190 PRO A C 1
ATOM 1498 O O . PRO A 1 190 ? -6.049 -0.804 -9.240 1.00 95.81 190 PRO A O 1
ATOM 1501 N N . HIS A 1 191 ? -4.644 -1.927 -7.889 1.00 97.06 191 HIS A N 1
ATOM 1502 C CA . HIS A 1 191 ? -4.456 -0.852 -6.930 1.00 97.06 191 HIS A CA 1
ATOM 1503 C C . HIS A 1 191 ? -3.007 -0.794 -6.445 1.00 97.06 191 HIS A C 1
ATOM 1505 O O . HIS A 1 191 ? -2.230 -1.739 -6.570 1.00 97.06 191 HIS A O 1
ATOM 1511 N N . SER A 1 192 ? -2.613 0.366 -5.937 1.00 97.75 192 SER A N 1
ATOM 1512 C CA . SER A 1 192 ? -1.261 0.635 -5.439 1.00 97.75 192 SER A CA 1
ATOM 1513 C C . SER A 1 192 ? -1.319 1.748 -4.406 1.00 97.75 192 SER A C 1
ATOM 1515 O O . SER A 1 192 ? -2.320 2.462 -4.293 1.00 97.75 192 SER A O 1
ATOM 1517 N N . ALA A 1 193 ? -0.238 1.921 -3.655 1.00 98.12 193 ALA A N 1
ATOM 1518 C CA . ALA A 1 193 ? -0.108 3.028 -2.738 1.00 98.12 193 ALA A CA 1
ATOM 1519 C C . ALA A 1 193 ? 1.358 3.480 -2.618 1.00 98.12 193 ALA A C 1
ATOM 1521 O O . ALA A 1 193 ? 2.270 2.653 -2.666 1.00 98.12 193 ALA A O 1
ATOM 1522 N N . CYS A 1 194 ? 1.580 4.786 -2.465 1.00 97.94 194 CYS A N 1
ATOM 1523 C CA . CYS A 1 194 ? 2.909 5.388 -2.381 1.00 97.94 194 CYS A CA 1
ATOM 1524 C C . CYS A 1 194 ? 3.005 6.484 -1.308 1.00 97.94 194 CYS A C 1
ATOM 1526 O O . CYS A 1 194 ? 2.006 7.054 -0.864 1.00 97.94 194 CYS A O 1
ATOM 1528 N N . SER A 1 195 ? 4.225 6.761 -0.867 1.00 97.81 195 SER A N 1
ATOM 1529 C CA . SER A 1 195 ? 4.567 7.933 -0.068 1.00 97.81 195 SER A CA 1
ATOM 1530 C C . SER A 1 195 ? 5.976 8.369 -0.421 1.00 97.81 195 SER A C 1
ATOM 1532 O O . SER A 1 195 ? 6.896 7.562 -0.319 1.00 97.81 195 SER A O 1
ATOM 1534 N N . THR A 1 196 ? 6.164 9.632 -0.793 1.00 96.62 196 THR A N 1
ATOM 1535 C CA . THR A 1 196 ? 7.504 10.226 -0.948 1.00 96.62 196 THR A CA 1
ATOM 1536 C C . THR A 1 196 ? 7.971 10.941 0.323 1.00 96.62 196 THR A C 1
ATOM 1538 O O . THR A 1 196 ? 8.991 11.621 0.304 1.00 96.62 196 THR A O 1
ATOM 1541 N N . SER A 1 197 ? 7.223 10.824 1.427 1.00 96.31 197 SER A N 1
ATOM 1542 C CA . SER A 1 197 ? 7.576 11.451 2.702 1.00 96.31 197 SER A CA 1
ATOM 1543 C C . SER A 1 197 ? 8.669 10.673 3.441 1.00 96.31 197 SER A C 1
ATOM 1545 O O . SER A 1 197 ? 8.666 9.438 3.471 1.00 96.31 197 SER A O 1
ATOM 1547 N N . GLU A 1 198 ? 9.568 11.409 4.102 1.00 93.38 198 GLU A N 1
ATOM 1548 C CA . GLU A 1 198 ? 10.563 10.865 5.040 1.00 93.38 198 GLU A CA 1
ATOM 1549 C C . GLU A 1 198 ? 9.927 10.352 6.340 1.00 93.38 198 GLU A C 1
ATOM 1551 O O . GLU A 1 198 ? 10.482 9.492 7.034 1.00 93.38 198 GLU A O 1
ATOM 1556 N N . THR A 1 199 ? 8.750 10.880 6.683 1.00 95.12 199 THR A N 1
ATOM 1557 C CA . THR A 1 199 ? 7.954 10.383 7.803 1.00 95.12 199 THR A CA 1
ATOM 1558 C C . THR A 1 199 ? 7.052 9.270 7.299 1.00 95.12 199 THR A C 1
ATOM 1560 O O . THR A 1 199 ? 6.344 9.429 6.305 1.00 95.12 199 THR A O 1
ATOM 1563 N N . ALA A 1 200 ? 7.064 8.133 7.992 1.00 96.25 200 ALA A N 1
ATOM 1564 C CA . ALA A 1 200 ? 6.211 7.018 7.625 1.00 96.25 200 ALA A CA 1
ATOM 1565 C C . ALA A 1 200 ? 4.734 7.416 7.722 1.00 96.25 200 ALA A C 1
ATOM 1567 O O . ALA A 1 200 ? 4.266 7.894 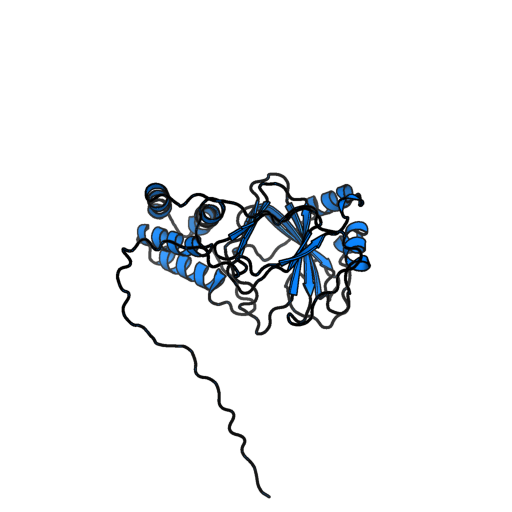8.761 1.00 96.25 200 ALA A O 1
ATOM 1568 N N . ARG A 1 201 ? 3.977 7.157 6.654 1.00 97.69 201 ARG A N 1
ATOM 1569 C CA . ARG A 1 201 ? 2.521 7.101 6.771 1.00 97.69 201 ARG A CA 1
ATOM 1570 C C . ARG A 1 201 ? 2.156 5.788 7.453 1.00 97.69 201 ARG A C 1
ATOM 1572 O O . ARG A 1 201 ? 2.684 4.740 7.085 1.00 97.69 201 ARG A O 1
ATOM 1579 N N . LEU A 1 202 ? 1.249 5.846 8.420 1.00 98.50 202 LEU A N 1
ATOM 1580 C CA . LEU A 1 202 ? 0.748 4.683 9.143 1.00 98.50 202 LEU A CA 1
ATOM 1581 C C . LEU A 1 202 ? -0.748 4.542 8.880 1.00 98.50 202 LEU A C 1
ATOM 1583 O O . LEU A 1 202 ? -1.520 5.446 9.202 1.00 98.50 202 LEU A O 1
ATOM 1587 N N . SER A 1 203 ? -1.161 3.413 8.309 1.00 98.25 203 SER A N 1
ATOM 1588 C CA . SER A 1 203 ? -2.573 3.069 8.114 1.00 98.25 203 SER A CA 1
ATOM 1589 C C . SER A 1 203 ? -2.937 1.828 8.909 1.00 98.25 203 SER A C 1
ATOM 1591 O O . SER A 1 203 ? -2.367 0.758 8.698 1.00 98.25 203 SER A O 1
ATOM 1593 N N . LEU A 1 204 ? -3.912 1.974 9.804 1.00 98.69 204 LEU A N 1
ATOM 1594 C CA . LEU A 1 204 ? -4.547 0.862 10.490 1.00 98.69 204 LEU A CA 1
ATOM 1595 C C . LEU A 1 204 ? -5.400 0.093 9.483 1.00 98.69 204 LEU A C 1
ATOM 1597 O O . LEU A 1 204 ? -6.280 0.657 8.838 1.00 98.69 204 LEU A O 1
ATOM 1601 N N . CYS A 1 205 ? -5.115 -1.189 9.341 1.00 97.56 205 CYS A N 1
ATOM 1602 C CA . CYS A 1 205 ? -5.739 -2.094 8.399 1.00 97.56 205 CYS A CA 1
ATOM 1603 C C . CYS A 1 205 ? -6.517 -3.153 9.172 1.00 97.56 205 CYS A C 1
ATOM 1605 O O . CYS A 1 205 ? -5.955 -3.844 10.026 1.00 97.56 205 CYS A O 1
ATOM 1607 N N . LEU A 1 206 ? -7.808 -3.251 8.868 1.00 97.12 206 LEU A N 1
ATOM 1608 C CA . LEU A 1 206 ? -8.729 -4.203 9.475 1.00 97.12 206 LEU A CA 1
ATOM 1609 C C . LEU A 1 206 ? -9.220 -5.154 8.392 1.00 97.12 206 LEU A C 1
ATOM 1611 O O . LEU A 1 206 ? -9.835 -4.717 7.418 1.00 97.12 206 LEU A O 1
ATOM 1615 N N . ASP A 1 207 ? -8.961 -6.442 8.559 1.00 94.06 207 ASP A N 1
ATOM 1616 C CA . ASP A 1 207 ? -9.405 -7.456 7.609 1.00 94.06 207 ASP A CA 1
ATOM 1617 C C . ASP A 1 207 ? -10.515 -8.294 8.221 1.00 94.06 207 ASP A C 1
ATOM 1619 O O . ASP A 1 207 ? -10.326 -8.956 9.242 1.00 94.06 207 ASP A O 1
ATOM 1623 N N . PHE A 1 208 ? -11.672 -8.276 7.575 1.00 92.44 208 PHE A N 1
ATOM 1624 C CA . PHE A 1 208 ? -12.853 -9.013 7.983 1.00 92.44 208 PHE A CA 1
ATOM 1625 C C . PHE A 1 208 ? -13.068 -10.224 7.079 1.00 92.44 208 PHE A C 1
ATOM 1627 O O . PHE A 1 208 ? -12.893 -10.142 5.857 1.00 92.44 208 PHE A O 1
ATOM 1634 N N . ALA A 1 209 ? -13.514 -11.325 7.679 1.00 88.00 209 ALA A N 1
ATOM 1635 C CA . ALA A 1 209 ? -14.105 -12.433 6.942 1.00 88.00 209 ALA A CA 1
ATOM 1636 C C . ALA A 1 209 ? -15.396 -11.978 6.233 1.00 88.00 209 ALA A C 1
ATOM 1638 O O . ALA A 1 209 ? -16.070 -11.052 6.689 1.00 88.00 209 ALA A O 1
ATOM 1639 N N . ASP A 1 210 ? -15.731 -12.650 5.131 1.00 80.38 210 ASP A N 1
ATOM 1640 C CA . ASP A 1 210 ? -16.965 -12.478 4.351 1.00 80.38 210 ASP A CA 1
ATOM 1641 C C . ASP A 1 210 ? -17.169 -11.082 3.725 1.00 80.38 210 ASP A C 1
ATOM 1643 O O . ASP A 1 210 ? -17.691 -10.150 4.340 1.00 80.38 210 ASP A O 1
ATOM 1647 N N . ALA A 1 211 ? -16.810 -10.941 2.441 1.00 74.88 211 ALA A N 1
ATOM 1648 C CA . ALA A 1 211 ? -16.926 -9.678 1.698 1.00 74.88 211 ALA A CA 1
ATOM 1649 C C . ALA A 1 211 ? -18.360 -9.141 1.510 1.00 74.88 211 ALA A C 1
ATOM 1651 O O . ALA A 1 211 ? -18.530 -7.937 1.288 1.00 74.88 211 ALA A O 1
ATOM 1652 N N . GLU A 1 212 ? -19.367 -10.013 1.584 1.00 73.44 212 GLU A N 1
ATOM 1653 C CA . GLU A 1 212 ? -20.770 -9.677 1.301 1.00 73.44 212 GLU A CA 1
ATOM 1654 C C . GLU A 1 212 ? -21.461 -8.951 2.461 1.00 73.44 212 GLU A C 1
ATOM 1656 O O . GLU A 1 212 ? -22.402 -8.188 2.247 1.00 73.44 212 GLU A O 1
ATOM 1661 N N . GLU A 1 213 ? -21.002 -9.154 3.698 1.00 78.50 213 GLU A N 1
ATOM 1662 C CA . GLU A 1 213 ? -21.630 -8.534 4.861 1.00 78.50 213 GLU A CA 1
ATOM 1663 C C . GLU A 1 213 ? -21.042 -7.143 5.148 1.00 78.50 213 GLU A C 1
ATOM 1665 O O . GLU A 1 213 ? -19.838 -7.028 5.425 1.00 78.50 213 GLU A O 1
ATOM 1670 N N . PRO A 1 214 ? -21.873 -6.081 5.181 1.00 87.62 214 PRO A N 1
ATOM 1671 C CA . PRO A 1 214 ? -21.429 -4.747 5.561 1.00 87.62 214 PRO A CA 1
ATOM 1672 C C . PRO A 1 214 ? -20.752 -4.737 6.932 1.00 87.62 214 PRO A C 1
ATOM 1674 O O . PRO A 1 214 ? -21.199 -5.393 7.876 1.00 87.62 214 PRO A O 1
ATOM 1677 N N . VAL A 1 215 ? -19.677 -3.963 7.058 1.00 92.62 215 VAL A N 1
ATOM 1678 C CA . VAL A 1 215 ? -19.029 -3.734 8.351 1.00 92.62 215 VAL A CA 1
ATOM 1679 C C . VAL A 1 215 ? -19.767 -2.603 9.057 1.00 92.62 215 VAL A C 1
ATOM 1681 O O . VAL A 1 215 ? -19.815 -1.483 8.555 1.00 92.62 215 VAL A O 1
ATOM 1684 N N . ALA A 1 216 ? -20.354 -2.898 10.217 1.00 93.38 216 ALA A N 1
ATOM 1685 C CA . ALA A 1 216 ? -20.969 -1.880 11.058 1.00 93.38 216 ALA A CA 1
ATOM 1686 C C . ALA A 1 216 ? -19.882 -1.017 11.714 1.00 93.38 216 ALA A C 1
ATOM 1688 O O . ALA A 1 216 ? -18.990 -1.550 12.378 1.00 93.38 216 ALA A O 1
ATOM 1689 N N . ILE A 1 217 ? -19.992 0.301 11.543 1.00 96.94 217 ILE A N 1
ATOM 1690 C CA . ILE A 1 217 ? -19.090 1.303 12.118 1.00 96.94 217 ILE A CA 1
ATOM 1691 C C . ILE A 1 217 ? -19.892 2.131 13.123 1.00 96.94 217 ILE A C 1
ATOM 1693 O O . ILE A 1 217 ? -21.025 2.518 12.840 1.00 96.94 217 ILE A O 1
ATOM 1697 N N . ARG A 1 218 ? -19.332 2.353 14.311 1.00 97.44 218 ARG A N 1
ATOM 1698 C CA . ARG A 1 218 ? -19.937 3.150 15.390 1.00 97.44 218 ARG A CA 1
ATOM 1699 C C . ARG A 1 218 ? -19.163 4.453 15.583 1.00 97.44 218 ARG A C 1
ATOM 1701 O O . ARG A 1 218 ? -18.022 4.554 15.149 1.00 97.44 218 ARG A O 1
ATOM 1708 N N . ASN A 1 219 ? -19.794 5.406 16.271 1.00 96.44 219 ASN A N 1
ATOM 1709 C CA . ASN A 1 219 ? -19.228 6.707 16.658 1.00 96.44 219 ASN A CA 1
ATOM 1710 C C . ASN A 1 219 ? -18.630 7.512 15.491 1.00 96.44 219 ASN A C 1
ATOM 1712 O O . ASN A 1 219 ? -17.688 8.284 15.687 1.00 96.44 219 ASN A O 1
ATOM 1716 N N . ASP A 1 220 ? -19.158 7.334 14.280 1.00 97.00 220 ASP A N 1
ATOM 1717 C CA . ASP A 1 220 ? -18.742 8.129 13.141 1.00 97.00 220 ASP A CA 1
ATOM 1718 C C . ASP A 1 220 ? -19.253 9.569 13.260 1.00 97.00 220 ASP A C 1
ATOM 1720 O O . ASP A 1 220 ? -20.259 9.874 13.907 1.00 97.00 220 ASP A O 1
ATOM 1724 N N . ILE A 1 221 ? -18.516 10.476 12.632 1.00 96.75 221 ILE A N 1
ATOM 1725 C CA . ILE A 1 221 ? -18.872 11.883 12.505 1.00 96.75 221 ILE A CA 1
ATOM 1726 C C . ILE A 1 221 ? -19.117 12.220 11.030 1.00 96.75 221 ILE A C 1
ATOM 1728 O O . ILE A 1 221 ? -18.540 11.583 10.142 1.00 96.75 221 ILE A O 1
ATOM 1732 N N . PRO A 1 222 ? -19.948 13.235 10.729 1.00 96.06 222 PRO A N 1
ATOM 1733 C CA . PRO A 1 222 ? -20.166 13.657 9.355 1.00 96.06 222 PRO A CA 1
ATOM 1734 C C . PRO A 1 222 ? -18.854 14.059 8.685 1.00 96.06 222 PRO A C 1
ATOM 1736 O O . PRO A 1 222 ? -18.093 14.871 9.214 1.00 96.06 222 PRO A O 1
ATOM 1739 N N . ALA A 1 223 ? -18.612 13.535 7.486 1.00 94.94 223 ALA A N 1
ATOM 1740 C CA . ALA A 1 223 ? -17.499 13.999 6.678 1.00 94.94 223 ALA A CA 1
ATOM 1741 C C . ALA A 1 223 ? -17.718 15.462 6.271 1.00 94.94 223 ALA A C 1
ATOM 1743 O O . ALA A 1 223 ? -18.728 15.798 5.652 1.00 94.94 223 ALA A O 1
ATOM 1744 N N . THR A 1 224 ? -16.757 16.322 6.592 1.00 93.75 224 THR A N 1
ATOM 1745 C CA . THR A 1 224 ? -16.802 17.757 6.269 1.00 93.75 224 THR A CA 1
ATOM 1746 C C . THR A 1 224 ? -16.239 18.070 4.886 1.00 93.75 224 THR A C 1
ATOM 1748 O O . THR A 1 224 ? -16.605 19.075 4.286 1.00 93.75 224 THR A O 1
ATOM 1751 N N . GLU A 1 225 ? -15.388 17.188 4.362 1.00 93.31 225 GLU A N 1
ATOM 1752 C CA . GLU A 1 225 ? -14.679 17.361 3.097 1.00 93.31 225 GLU A CA 1
ATOM 1753 C C . GLU A 1 225 ? -15.060 16.266 2.085 1.00 93.31 225 GLU A C 1
ATOM 1755 O O . GLU A 1 225 ? -15.287 15.104 2.467 1.00 93.31 225 GLU A O 1
ATOM 1760 N N . PRO A 1 226 ? -15.089 16.573 0.775 1.00 94.62 226 PRO A N 1
ATOM 1761 C CA . PRO A 1 226 ? -15.205 15.551 -0.255 1.00 94.62 226 PRO A CA 1
ATOM 1762 C C . PRO A 1 226 ? -13.942 14.681 -0.307 1.00 94.62 226 PRO A C 1
ATOM 1764 O O . PRO A 1 226 ? -12.861 15.069 0.150 1.00 94.62 226 PRO A O 1
ATOM 1767 N N . ILE A 1 227 ? -14.070 13.495 -0.902 1.00 95.06 227 ILE A N 1
ATOM 1768 C CA . ILE A 1 227 ? -12.928 12.627 -1.218 1.00 95.06 227 ILE A CA 1
ATOM 1769 C C . ILE A 1 227 ? -11.915 13.415 -2.060 1.00 95.06 227 ILE A C 1
ATOM 1771 O O . ILE A 1 227 ? -12.286 14.058 -3.044 1.00 95.06 227 ILE A O 1
ATOM 1775 N N . ARG A 1 228 ? -10.631 13.360 -1.684 1.00 95.62 228 ARG A N 1
ATOM 1776 C CA . ARG A 1 228 ? -9.552 14.039 -2.412 1.00 95.62 228 ARG A CA 1
ATOM 1777 C C . ARG A 1 228 ? -9.045 13.149 -3.544 1.00 95.62 228 ARG A C 1
ATOM 1779 O O . ARG A 1 228 ? -8.184 12.301 -3.328 1.00 95.62 228 ARG A O 1
ATOM 1786 N N . VAL A 1 229 ? -9.572 13.361 -4.745 1.00 96.94 229 VAL A N 1
ATOM 1787 C CA . VAL A 1 229 ? -9.041 12.778 -5.987 1.00 96.94 229 VAL A CA 1
ATOM 1788 C C . VAL A 1 229 ? -7.944 13.689 -6.537 1.00 96.94 229 VAL A C 1
ATOM 1790 O O . VAL A 1 229 ? -8.102 14.908 -6.553 1.00 96.94 229 VAL A O 1
ATOM 1793 N N . ILE A 1 230 ? -6.832 13.103 -6.972 1.00 97.44 230 ILE A N 1
ATOM 1794 C CA . ILE A 1 230 ? -5.673 13.825 -7.496 1.00 97.44 230 ILE A CA 1
ATOM 1795 C C . ILE A 1 230 ? -5.803 13.968 -9.011 1.00 97.44 230 ILE A C 1
ATOM 1797 O O . ILE A 1 230 ? -5.826 12.984 -9.758 1.00 97.44 230 ILE A O 1
ATOM 1801 N N . GLU A 1 231 ? -5.870 15.215 -9.468 1.00 96.31 231 GLU A N 1
ATOM 1802 C CA . GLU A 1 231 ? -5.753 15.531 -10.885 1.00 96.31 231 GLU A CA 1
ATOM 1803 C C . GLU A 1 231 ? -4.301 15.368 -11.335 1.00 96.31 231 GLU A C 1
ATOM 1805 O O . GLU A 1 231 ? -3.369 15.816 -10.670 1.00 96.31 231 GLU A O 1
ATOM 1810 N N . ARG A 1 232 ? -4.114 14.714 -12.481 1.00 97.38 232 ARG A N 1
ATOM 1811 C CA . ARG A 1 232 ? -2.802 14.449 -13.077 1.00 97.38 232 ARG A CA 1
ATOM 1812 C C . ARG A 1 232 ? -2.828 14.863 -14.550 1.00 97.38 232 ARG A C 1
ATOM 1814 O O . ARG A 1 232 ? -3.854 14.652 -15.206 1.00 97.38 232 ARG A O 1
ATOM 1821 N N . PRO A 1 233 ? -1.740 15.430 -15.090 1.00 98.00 233 PRO A N 1
ATOM 1822 C CA . PRO A 1 233 ? -1.615 15.672 -16.522 1.00 98.00 233 PRO A CA 1
ATOM 1823 C C . PRO A 1 233 ? -1.470 14.357 -17.303 1.00 98.00 233 PRO A C 1
ATOM 1825 O O . PRO A 1 233 ? -1.090 13.330 -16.747 1.00 98.00 233 PRO A O 1
ATOM 1828 N N . GLU A 1 234 ? -1.758 14.381 -18.602 1.00 97.94 234 GLU A N 1
ATOM 1829 C CA . GLU A 1 234 ? -1.428 13.269 -19.508 1.00 97.94 234 GLU A CA 1
ATOM 1830 C C . GLU A 1 234 ? 0.094 13.066 -19.597 1.00 97.94 234 GLU A C 1
ATOM 1832 O O . GLU A 1 234 ? 0.826 14.060 -19.542 1.00 97.94 234 GLU A O 1
ATOM 1837 N N . PRO A 1 235 ? 0.591 11.825 -19.755 1.00 97.38 235 PRO A N 1
ATOM 1838 C CA . PRO A 1 235 ? 1.999 11.600 -20.056 1.00 97.38 235 PRO A CA 1
ATOM 1839 C C . PRO A 1 235 ? 2.340 12.150 -21.443 1.00 97.38 235 PRO A C 1
ATOM 1841 O O . PRO A 1 235 ? 1.556 12.050 -22.390 1.00 97.38 235 PRO A O 1
ATOM 1844 N N . THR A 1 236 ? 3.533 12.715 -21.579 1.00 97.62 236 THR A N 1
ATOM 1845 C CA . THR A 1 236 ? 4.060 13.137 -22.880 1.00 97.62 236 THR A CA 1
ATOM 1846 C C . THR A 1 236 ? 4.771 11.981 -23.581 1.00 97.62 236 THR A C 1
ATOM 1848 O O . THR A 1 236 ? 5.320 11.087 -22.941 1.00 97.62 236 THR A O 1
ATOM 1851 N N . GLU A 1 237 ? 4.821 12.013 -24.914 1.00 97.44 237 GLU A N 1
ATOM 1852 C CA . GLU A 1 237 ? 5.568 11.015 -25.696 1.00 97.44 237 GLU A CA 1
ATOM 1853 C C . GLU A 1 237 ? 7.056 10.981 -25.315 1.00 97.44 237 GLU A C 1
ATOM 1855 O O . GLU A 1 237 ? 7.644 9.907 -25.242 1.00 97.44 237 GLU A O 1
ATOM 1860 N N . ALA A 1 238 ? 7.648 12.143 -25.016 1.00 97.69 238 ALA A N 1
ATOM 1861 C CA . ALA A 1 238 ? 9.045 12.246 -24.605 1.00 97.69 238 ALA A CA 1
ATOM 1862 C C . ALA A 1 238 ? 9.311 11.552 -23.259 1.00 97.69 238 ALA A C 1
ATOM 1864 O O . ALA A 1 238 ? 10.299 10.835 -23.135 1.00 97.69 238 ALA A O 1
ATOM 1865 N N . GLU A 1 239 ? 8.419 11.715 -22.276 1.00 96.94 239 GLU A N 1
ATOM 1866 C CA . GLU A 1 239 ? 8.529 11.039 -20.975 1.00 96.94 239 GLU A CA 1
ATOM 1867 C C . GLU A 1 239 ? 8.426 9.519 -21.111 1.00 96.94 239 GLU A C 1
ATOM 1869 O O . GLU A 1 239 ? 9.200 8.787 -20.495 1.00 96.94 239 GLU A O 1
ATOM 1874 N N . LEU A 1 240 ? 7.482 9.038 -21.927 1.00 97.81 240 LEU A N 1
ATOM 1875 C CA . LEU A 1 240 ? 7.303 7.605 -22.164 1.00 97.81 240 LEU A CA 1
ATOM 1876 C C . LEU A 1 240 ? 8.489 7.007 -22.922 1.00 97.81 240 LEU A C 1
ATOM 1878 O O . LEU A 1 240 ? 8.935 5.905 -22.595 1.00 97.81 240 LEU A O 1
ATOM 1882 N N . GLU A 1 241 ? 9.019 7.730 -23.907 1.00 97.81 241 GLU A N 1
ATOM 1883 C CA . GLU A 1 241 ? 10.208 7.315 -24.642 1.00 97.81 241 GLU A CA 1
ATOM 1884 C C . GLU A 1 241 ? 11.428 7.255 -23.722 1.00 97.81 241 GLU A C 1
ATOM 1886 O O . GLU A 1 241 ? 12.112 6.239 -23.714 1.00 97.81 241 GLU A O 1
ATOM 1891 N N . GLU A 1 242 ? 11.662 8.274 -22.889 1.00 97.25 242 GLU A N 1
ATOM 1892 C CA . GLU A 1 242 ? 12.761 8.282 -21.917 1.00 97.25 242 GLU A CA 1
ATOM 1893 C C . GLU A 1 242 ? 12.639 7.127 -20.912 1.00 97.25 242 GLU A C 1
ATOM 1895 O O . GLU A 1 242 ? 13.609 6.404 -20.658 1.00 97.25 242 GLU A O 1
ATOM 1900 N N . LEU A 1 243 ? 11.438 6.919 -20.358 1.00 97.00 243 LEU A N 1
ATOM 1901 C CA . LEU A 1 243 ? 11.176 5.829 -19.423 1.00 97.00 243 LEU A CA 1
ATOM 1902 C C . LEU A 1 243 ? 11.463 4.473 -20.077 1.00 97.00 243 LEU A C 1
ATOM 1904 O O . LEU A 1 243 ? 12.136 3.632 -19.482 1.00 97.00 243 LEU A O 1
ATOM 1908 N N . THR A 1 244 ? 11.005 4.269 -21.311 1.00 97.12 244 THR A N 1
ATOM 1909 C CA . THR A 1 244 ? 11.206 3.002 -22.022 1.00 97.12 244 THR A CA 1
ATOM 1910 C C . THR A 1 244 ? 12.665 2.822 -22.454 1.00 97.12 244 THR A C 1
ATOM 1912 O O . THR A 1 244 ? 13.200 1.719 -22.357 1.00 97.12 244 THR A O 1
ATOM 1915 N N . ASP A 1 245 ? 13.344 3.886 -22.895 1.00 97.50 245 ASP A N 1
ATOM 1916 C CA . ASP A 1 245 ? 14.745 3.844 -23.334 1.00 97.50 245 ASP A CA 1
ATOM 1917 C C . ASP A 1 245 ? 15.719 3.535 -22.191 1.00 97.50 245 ASP A C 1
ATOM 1919 O O . ASP A 1 245 ? 16.732 2.870 -22.419 1.00 97.50 245 ASP A O 1
ATOM 1923 N N . SER A 1 246 ? 15.354 3.875 -20.946 1.00 95.25 246 SER A N 1
ATOM 1924 C CA . SER A 1 246 ? 16.087 3.436 -19.746 1.00 95.25 246 SER A CA 1
ATOM 1925 C C . SER A 1 246 ? 16.237 1.908 -19.648 1.00 95.25 246 SER A C 1
ATOM 1927 O O . SER A 1 246 ? 17.152 1.401 -19.001 1.00 95.25 246 SER A O 1
ATOM 1929 N N . GLY A 1 247 ? 15.398 1.162 -20.375 1.00 94.88 247 GLY A N 1
ATOM 1930 C CA . GLY A 1 247 ? 15.467 -0.284 -20.524 1.00 94.88 247 GLY A CA 1
ATOM 1931 C C . GLY A 1 247 ? 16.774 -0.832 -21.098 1.00 94.88 247 GLY A C 1
ATOM 1932 O O . GLY A 1 247 ? 17.144 -1.963 -20.796 1.00 94.88 247 GLY A O 1
ATOM 1933 N N . ARG A 1 248 ? 17.519 -0.038 -21.880 1.00 96.44 248 ARG A N 1
ATOM 1934 C CA . ARG A 1 248 ? 18.792 -0.472 -22.491 1.00 96.44 248 ARG A CA 1
ATOM 1935 C C . ARG A 1 248 ? 19.859 -0.864 -21.472 1.00 96.44 248 ARG A C 1
ATOM 1937 O O . ARG A 1 248 ? 20.784 -1.590 -21.818 1.00 96.44 248 ARG A O 1
ATOM 1944 N N . THR A 1 249 ? 19.753 -0.362 -20.243 1.00 95.50 249 THR A N 1
ATOM 1945 C CA . THR A 1 249 ? 20.689 -0.647 -19.147 1.00 95.50 249 THR A CA 1
ATOM 1946 C C . THR A 1 249 ? 20.119 -1.615 -18.110 1.00 95.50 249 THR A C 1
ATOM 1948 O O . THR A 1 249 ? 20.744 -1.825 -17.068 1.00 95.50 249 THR A O 1
ATOM 1951 N N . LEU A 1 250 ? 18.937 -2.193 -18.355 1.00 96.12 250 LEU A N 1
ATOM 1952 C CA . LEU A 1 250 ? 18.371 -3.204 -17.469 1.00 96.12 250 LEU A CA 1
ATOM 1953 C C . LEU A 1 250 ? 19.207 -4.480 -17.518 1.00 96.12 250 LEU A C 1
ATOM 1955 O O . LEU A 1 250 ? 19.545 -4.991 -18.582 1.00 96.12 250 LEU A O 1
ATOM 1959 N N . THR A 1 251 ? 19.495 -5.000 -16.334 1.00 96.00 251 THR A N 1
ATOM 1960 C CA . THR A 1 251 ? 20.117 -6.302 -16.106 1.00 96.00 251 THR A CA 1
ATOM 1961 C C . THR A 1 251 ? 19.309 -7.013 -15.028 1.00 96.00 251 THR A C 1
ATOM 1963 O O . THR A 1 251 ? 18.635 -6.322 -14.257 1.00 96.00 251 THR A O 1
ATOM 1966 N N . PRO A 1 252 ? 19.398 -8.348 -14.891 1.00 94.50 252 PRO A N 1
ATOM 1967 C CA . PRO A 1 252 ? 18.687 -9.069 -13.833 1.00 94.50 252 PRO A CA 1
ATOM 1968 C C . PRO A 1 252 ? 18.892 -8.446 -12.441 1.00 94.50 252 PRO A C 1
ATOM 1970 O O . PRO A 1 252 ? 17.935 -8.168 -11.728 1.00 94.50 252 PRO A O 1
ATOM 1973 N N . ALA A 1 253 ? 20.133 -8.069 -12.111 1.00 93.94 253 ALA A N 1
ATOM 1974 C CA . ALA A 1 253 ? 20.478 -7.455 -10.827 1.00 93.94 253 ALA A CA 1
ATOM 1975 C C . ALA A 1 253 ? 19.903 -6.039 -10.614 1.00 93.94 253 ALA A C 1
ATOM 1977 O O . ALA A 1 253 ? 19.837 -5.566 -9.480 1.00 93.94 253 ALA A O 1
ATOM 1978 N N . SER A 1 254 ? 19.523 -5.329 -11.682 1.00 95.31 254 SER A N 1
ATOM 1979 C CA . SER A 1 254 ? 19.002 -3.959 -11.606 1.00 95.31 254 SER A CA 1
ATOM 1980 C C . SER A 1 254 ? 17.486 -3.870 -11.803 1.00 95.31 254 SER A C 1
ATOM 1982 O O . SER A 1 254 ? 16.905 -2.808 -11.576 1.00 95.31 254 SER A O 1
ATOM 1984 N N . MET A 1 255 ? 16.826 -4.973 -12.167 1.00 95.88 255 MET A N 1
ATOM 1985 C CA . MET A 1 255 ? 15.391 -5.016 -12.453 1.00 95.88 255 MET A CA 1
ATOM 1986 C C . MET A 1 255 ? 14.543 -4.451 -11.310 1.00 95.88 255 MET A C 1
ATOM 1988 O O . MET A 1 255 ? 13.734 -3.545 -11.542 1.00 95.88 255 MET A O 1
ATOM 1992 N N . ARG A 1 256 ? 14.782 -4.927 -10.081 1.00 95.19 256 ARG A N 1
ATOM 1993 C CA . ARG A 1 256 ? 14.052 -4.508 -8.874 1.00 95.19 256 ARG A CA 1
ATOM 1994 C C . ARG A 1 256 ? 14.154 -3.005 -8.636 1.00 95.19 256 ARG A C 1
ATOM 1996 O O . ARG A 1 256 ? 13.144 -2.331 -8.456 1.00 95.19 256 ARG A O 1
ATOM 2003 N N . SER A 1 257 ? 15.368 -2.456 -8.662 1.00 93.12 257 SER A N 1
ATOM 2004 C CA . SER A 1 257 ? 15.583 -1.034 -8.371 1.00 93.12 257 SER A CA 1
ATOM 2005 C C . SER A 1 257 ? 14.990 -0.118 -9.444 1.00 93.12 257 SER A C 1
ATOM 2007 O O . SER A 1 257 ? 14.504 0.964 -9.116 1.00 93.12 257 SER A O 1
ATOM 2009 N N . HIS A 1 258 ? 14.959 -0.556 -10.706 1.00 95.38 258 HIS A N 1
ATOM 2010 C CA . HIS A 1 258 ? 14.389 0.232 -11.798 1.00 95.38 258 HIS A CA 1
ATOM 2011 C C . HIS A 1 258 ? 12.859 0.250 -11.791 1.00 95.38 258 HIS A C 1
ATOM 2013 O O . HIS A 1 258 ? 12.281 1.284 -12.129 1.00 95.38 258 HIS A O 1
ATOM 2019 N N . PHE A 1 259 ? 12.192 -0.842 -11.388 1.00 97.31 259 PHE A N 1
ATOM 2020 C CA . PHE A 1 259 ? 10.727 -0.935 -11.449 1.00 97.31 259 PHE A CA 1
ATOM 2021 C C . PHE A 1 259 ? 10.022 0.205 -10.697 1.00 97.31 259 PHE A C 1
ATOM 2023 O O . PHE A 1 259 ? 8.999 0.711 -11.163 1.00 97.31 259 PHE A O 1
ATOM 2030 N N . ARG A 1 260 ? 10.608 0.685 -9.589 1.00 95.94 260 ARG A N 1
ATOM 2031 C CA . A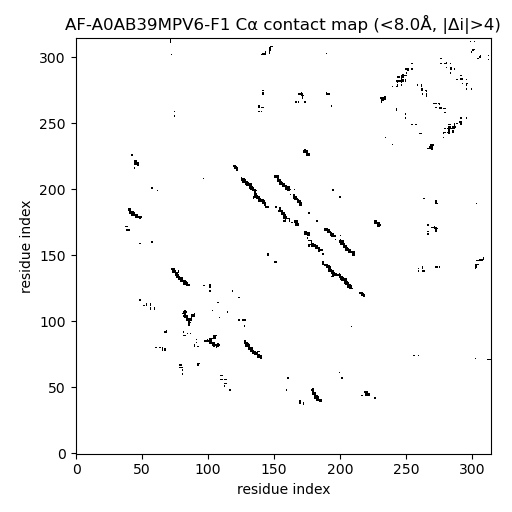RG A 1 260 ? 10.090 1.819 -8.803 1.00 95.94 260 ARG A CA 1
ATOM 2032 C C . ARG A 1 260 ? 9.730 3.030 -9.675 1.00 95.94 260 ARG A C 1
ATOM 2034 O O . ARG A 1 260 ? 8.694 3.646 -9.443 1.00 95.94 260 ARG A O 1
ATOM 2041 N N . ARG A 1 261 ? 10.539 3.351 -10.694 1.00 96.44 261 ARG A N 1
ATOM 2042 C CA . ARG A 1 261 ? 10.293 4.488 -11.601 1.00 96.44 261 ARG A CA 1
ATOM 2043 C C . ARG A 1 261 ? 9.058 4.270 -12.480 1.00 96.44 261 ARG A C 1
ATOM 2045 O O . ARG A 1 261 ? 8.278 5.196 -12.676 1.00 96.44 261 ARG A O 1
ATOM 2052 N N . PHE A 1 262 ? 8.864 3.051 -12.976 1.00 97.88 262 PHE A N 1
ATOM 2053 C CA . PHE A 1 262 ? 7.707 2.688 -13.798 1.00 97.88 262 PHE A CA 1
ATOM 2054 C C . PHE A 1 262 ? 6.415 2.739 -12.980 1.00 97.88 262 PHE A C 1
ATOM 2056 O O . PHE A 1 262 ? 5.419 3.293 -13.438 1.00 97.88 262 PHE A O 1
ATOM 2063 N N . ALA A 1 263 ? 6.461 2.230 -11.746 1.00 97.56 263 ALA A N 1
ATOM 2064 C CA . ALA A 1 263 ? 5.342 2.288 -10.811 1.00 97.56 263 ALA A CA 1
ATOM 2065 C C . ALA A 1 263 ? 5.040 3.711 -10.315 1.00 97.56 263 ALA A C 1
ATOM 2067 O O . ALA A 1 263 ? 3.904 4.008 -9.979 1.00 97.56 263 ALA A O 1
ATOM 2068 N N . ALA A 1 264 ? 6.021 4.611 -10.241 1.00 97.69 264 ALA A N 1
ATOM 2069 C CA . ALA A 1 264 ? 5.769 5.979 -9.789 1.00 97.69 264 ALA A CA 1
ATOM 2070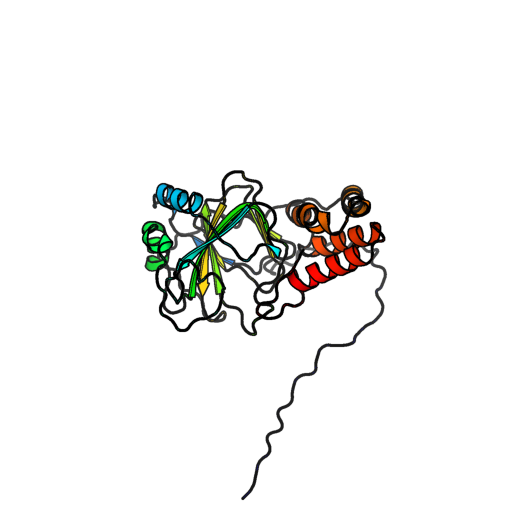 C C . ALA A 1 264 ? 4.975 6.800 -10.818 1.00 97.69 264 ALA A C 1
ATOM 2072 O O . ALA A 1 264 ? 4.148 7.629 -10.438 1.00 97.69 264 ALA A O 1
ATOM 2073 N N . LEU A 1 265 ? 5.176 6.552 -12.118 1.00 97.75 265 LEU A N 1
ATOM 2074 C CA . LEU A 1 265 ? 4.649 7.428 -13.165 1.00 97.75 265 LEU A CA 1
ATOM 2075 C C . LEU A 1 265 ? 3.113 7.504 -13.175 1.00 97.75 265 LEU A C 1
ATOM 2077 O O . LEU A 1 265 ? 2.568 8.567 -13.473 1.00 97.75 265 LEU A O 1
ATOM 2081 N N . HIS A 1 266 ? 2.386 6.442 -12.797 1.00 97.81 266 HIS A N 1
ATOM 2082 C CA . HIS A 1 266 ? 0.921 6.529 -12.718 1.00 97.81 266 HIS A CA 1
ATOM 2083 C C . HIS A 1 266 ? 0.442 7.394 -11.550 1.00 97.81 266 HIS A C 1
ATOM 2085 O O . HIS A 1 266 ? -0.664 7.908 -11.616 1.00 97.81 266 HIS A O 1
ATOM 2091 N N . PHE A 1 267 ? 1.235 7.646 -10.510 1.00 98.31 267 PHE A N 1
ATOM 2092 C CA . PHE A 1 267 ? 0.865 8.643 -9.499 1.00 98.31 267 PHE A CA 1
ATOM 2093 C C . PHE A 1 267 ? 0.997 10.079 -10.017 1.00 98.31 267 PHE A C 1
ATOM 2095 O O . PHE A 1 267 ? 0.320 10.979 -9.525 1.00 98.31 267 PHE A O 1
ATOM 2102 N N . GLU A 1 268 ? 1.810 10.291 -11.051 1.00 97.94 268 GLU A N 1
ATOM 2103 C CA . GLU A 1 268 ? 2.129 11.615 -11.587 1.00 97.94 268 GLU A CA 1
ATOM 2104 C C . GLU A 1 268 ? 1.409 11.936 -12.901 1.00 97.94 268 GLU A C 1
ATOM 2106 O O . GLU A 1 268 ? 1.275 13.106 -13.267 1.00 97.94 268 GLU A O 1
ATOM 2111 N N . ARG A 1 269 ? 0.981 10.916 -13.651 1.00 98.19 269 ARG A N 1
ATOM 2112 C CA . ARG A 1 269 ? 0.341 11.050 -14.964 1.00 98.19 269 ARG A CA 1
ATOM 2113 C C . ARG A 1 269 ? -0.999 10.331 -15.005 1.00 98.19 269 ARG A C 1
ATOM 2115 O O . ARG A 1 269 ? -1.201 9.327 -14.327 1.00 98.19 269 ARG A O 1
ATOM 2122 N N . ARG A 1 270 ? -1.931 10.853 -15.805 1.00 97.75 270 ARG A N 1
ATOM 2123 C CA . ARG A 1 270 ? -3.282 10.310 -15.984 1.00 97.75 270 ARG A CA 1
ATOM 2124 C C . ARG A 1 270 ? -3.246 9.055 -16.849 1.00 97.75 270 ARG A C 1
ATOM 2126 O O . ARG A 1 270 ? -3.541 9.089 -18.034 1.00 97.75 270 ARG A O 1
ATOM 2133 N N . VAL A 1 271 ? -2.882 7.950 -16.221 1.00 97.25 271 VAL A N 1
ATOM 2134 C CA . VAL A 1 271 ? -2.850 6.620 -16.824 1.00 97.25 271 VAL A CA 1
ATOM 2135 C C . VAL A 1 271 ? -3.409 5.582 -15.860 1.00 97.25 271 VAL A C 1
ATOM 2137 O O . VAL A 1 271 ? -3.491 5.823 -14.648 1.00 97.25 271 VAL A O 1
ATOM 2140 N N . HIS A 1 272 ? -3.733 4.421 -16.417 1.00 97.75 272 HIS A N 1
ATOM 2141 C CA . HIS A 1 272 ? -4.086 3.229 -15.667 1.00 97.75 272 HIS A CA 1
ATOM 2142 C C . HIS A 1 272 ? -2.883 2.718 -14.866 1.00 97.75 272 HIS A C 1
ATOM 2144 O O . HIS A 1 272 ? -1.768 2.684 -15.389 1.00 97.75 272 HIS A O 1
ATOM 2150 N N . ALA A 1 273 ? -3.096 2.244 -13.637 1.00 97.19 273 ALA A N 1
ATOM 2151 C CA . ALA A 1 273 ? -2.029 1.718 -12.779 1.00 97.19 273 ALA A CA 1
ATOM 2152 C C . ALA A 1 273 ? -1.222 0.584 -13.448 1.00 97.19 273 ALA A C 1
ATOM 2154 O O . ALA A 1 273 ? -0.011 0.482 -13.273 1.00 97.19 273 ALA A O 1
ATOM 2155 N N . LEU A 1 274 ? -1.870 -0.238 -14.283 1.00 97.69 274 LEU A N 1
ATOM 2156 C CA . LEU A 1 274 ? -1.197 -1.322 -15.018 1.00 97.69 274 LEU A CA 1
ATOM 2157 C C . LEU A 1 274 ? -0.249 -0.860 -16.132 1.00 97.69 274 LEU A C 1
ATOM 2159 O O . LEU A 1 274 ? 0.566 -1.664 -16.580 1.00 97.69 274 LEU A O 1
ATOM 2163 N N . ALA A 1 275 ? -0.300 0.410 -16.547 1.00 98.19 275 ALA A N 1
ATOM 2164 C CA . ALA A 1 275 ? 0.617 0.933 -17.558 1.00 98.19 275 ALA A CA 1
ATOM 2165 C C . ALA A 1 275 ? 2.089 0.795 -17.123 1.00 98.19 275 ALA A C 1
ATOM 2167 O O . ALA A 1 275 ? 2.964 0.618 -17.968 1.00 98.19 275 ALA A O 1
ATOM 2168 N N . ALA A 1 276 ? 2.350 0.772 -15.807 1.00 98.00 276 ALA A N 1
ATOM 2169 C CA . ALA A 1 276 ? 3.665 0.485 -15.241 1.00 98.00 276 ALA A CA 1
ATOM 2170 C C . ALA A 1 276 ? 4.278 -0.813 -15.799 1.00 98.00 276 ALA A C 1
ATOM 2172 O O . ALA A 1 276 ? 5.454 -0.827 -16.159 1.00 98.00 276 ALA A O 1
ATOM 2173 N N . PHE A 1 277 ? 3.487 -1.883 -15.924 1.00 98.50 277 PHE A N 1
ATOM 2174 C CA . PHE A 1 277 ? 3.961 -3.165 -16.451 1.00 98.50 277 PHE A CA 1
ATOM 2175 C C . PHE A 1 277 ? 4.177 -3.127 -17.960 1.00 98.50 277 PHE A C 1
ATOM 2177 O O . PHE A 1 277 ? 5.173 -3.659 -18.442 1.00 98.50 277 PHE A O 1
ATOM 2184 N N . ASP A 1 278 ? 3.293 -2.460 -18.704 1.00 98.31 278 ASP A N 1
ATOM 2185 C CA . ASP A 1 278 ? 3.430 -2.337 -20.157 1.00 98.31 278 ASP A CA 1
ATOM 2186 C C . ASP A 1 278 ? 4.719 -1.585 -20.526 1.00 98.31 278 ASP A C 1
ATOM 2188 O O . ASP A 1 278 ? 5.477 -2.023 -21.397 1.00 98.31 278 ASP A O 1
ATOM 2192 N N . TRP A 1 279 ? 5.013 -0.489 -19.820 1.00 98.44 279 TRP A N 1
ATOM 2193 C CA . TRP A 1 279 ? 6.259 0.259 -19.987 1.00 98.44 279 TRP A CA 1
ATOM 2194 C C . TRP A 1 279 ? 7.477 -0.538 -19.534 1.00 98.44 279 TRP A C 1
ATOM 2196 O O . TRP A 1 279 ? 8.505 -0.506 -20.207 1.00 98.44 279 TRP A O 1
ATOM 2206 N N . TYR A 1 280 ? 7.368 -1.276 -18.428 1.00 98.44 280 TYR A N 1
ATOM 2207 C CA . TYR A 1 280 ? 8.471 -2.081 -17.917 1.00 98.44 280 TYR A CA 1
ATOM 2208 C C . TYR A 1 280 ? 8.836 -3.231 -18.859 1.00 98.44 280 TYR A C 1
ATOM 2210 O O . TYR A 1 280 ? 10.008 -3.433 -19.164 1.00 98.44 280 TYR A O 1
ATOM 2218 N N . GLU A 1 281 ? 7.847 -3.934 -19.411 1.00 98.50 281 GLU A N 1
ATOM 2219 C CA . GLU A 1 281 ? 8.077 -4.944 -20.444 1.00 98.50 281 GLU A CA 1
ATOM 2220 C C . GLU A 1 281 ? 8.623 -4.333 -21.741 1.00 98.50 281 GLU A C 1
ATOM 2222 O O . GLU A 1 281 ? 9.470 -4.929 -22.407 1.00 98.50 281 GLU A O 1
ATOM 2227 N N . ALA A 1 282 ? 8.135 -3.157 -22.147 1.00 98.31 282 ALA A N 1
ATOM 2228 C CA . ALA A 1 282 ? 8.665 -2.459 -23.314 1.00 98.31 282 ALA A CA 1
ATOM 2229 C C . ALA A 1 282 ? 10.134 -2.056 -23.108 1.00 98.31 282 ALA A C 1
ATOM 2231 O O . ALA A 1 282 ? 10.943 -2.229 -24.020 1.00 98.31 282 ALA A O 1
ATOM 2232 N N . ALA A 1 283 ? 10.491 -1.595 -21.908 1.00 98.19 283 ALA A N 1
ATOM 2233 C CA . ALA A 1 283 ? 11.861 -1.292 -21.517 1.00 98.19 283 ALA A CA 1
ATOM 2234 C C . ALA A 1 283 ? 12.726 -2.561 -21.497 1.00 98.19 283 ALA A C 1
ATOM 2236 O O . ALA A 1 283 ? 13.798 -2.579 -22.097 1.00 98.19 283 ALA A O 1
ATOM 2237 N N . ALA A 1 284 ? 12.230 -3.653 -20.911 1.00 98.31 284 ALA A N 1
ATOM 2238 C CA . ALA A 1 284 ? 12.902 -4.949 -20.918 1.00 98.31 284 ALA A CA 1
ATOM 2239 C C . ALA A 1 284 ? 13.206 -5.429 -22.347 1.00 98.31 284 ALA A C 1
ATOM 2241 O O . ALA A 1 284 ? 14.311 -5.871 -22.627 1.00 98.31 284 ALA A O 1
ATOM 2242 N N . ARG A 1 285 ? 12.288 -5.251 -23.307 1.00 98.44 285 ARG A N 1
ATOM 2243 C CA . ARG A 1 285 ? 12.558 -5.586 -24.721 1.00 98.44 285 ARG A CA 1
ATOM 2244 C C . ARG A 1 285 ? 13.700 -4.765 -25.332 1.00 98.44 285 ARG A C 1
ATOM 2246 O O . ARG A 1 285 ? 14.357 -5.250 -26.250 1.00 98.44 285 ARG A O 1
ATOM 2253 N N . ARG A 1 286 ? 13.961 -3.545 -24.844 1.00 97.81 286 ARG A N 1
ATOM 2254 C CA . ARG A 1 286 ? 15.076 -2.707 -25.320 1.00 97.81 286 ARG A CA 1
ATOM 2255 C C . ARG A 1 286 ? 16.442 -3.144 -24.798 1.00 97.81 286 ARG A C 1
ATOM 2257 O O . ARG A 1 286 ? 17.435 -2.745 -25.406 1.00 97.81 286 ARG A O 1
ATOM 2264 N N . SER A 1 287 ? 16.512 -3.943 -23.731 1.00 97.38 287 SER A N 1
ATOM 2265 C CA . SER A 1 287 ? 17.785 -4.527 -23.286 1.00 97.38 287 SER A CA 1
ATOM 2266 C C . SER A 1 287 ? 18.302 -5.572 -24.283 1.00 97.38 287 SER A C 1
ATOM 2268 O O . SER A 1 287 ? 19.508 -5.758 -24.414 1.00 97.38 287 SER A O 1
ATOM 2270 N N . GLY A 1 288 ? 17.393 -6.235 -25.012 1.00 96.94 288 GLY A N 1
ATOM 2271 C CA . GLY A 1 288 ? 17.711 -7.371 -25.881 1.00 96.94 288 GLY A CA 1
ATOM 2272 C C . GLY A 1 288 ? 18.028 -8.666 -25.121 1.00 96.94 288 GLY A C 1
ATOM 2273 O O . GLY A 1 288 ? 18.394 -9.655 -25.753 1.00 96.94 288 GLY A O 1
ATOM 2274 N N . ASP A 1 289 ? 17.882 -8.667 -23.795 1.00 97.69 289 ASP A N 1
ATOM 2275 C CA . ASP A 1 289 ? 18.150 -9.802 -22.913 1.00 97.69 289 ASP A CA 1
ATOM 2276 C C . ASP A 1 289 ? 16.857 -10.591 -22.652 1.00 97.69 289 ASP A C 1
ATOM 2278 O O . ASP A 1 289 ? 15.879 -10.059 -22.118 1.00 97.69 289 ASP A O 1
ATOM 2282 N N . ALA A 1 290 ? 16.846 -11.864 -23.052 1.00 97.69 290 ALA A N 1
ATOM 2283 C CA . ALA A 1 290 ? 15.685 -12.737 -22.923 1.00 97.69 290 ALA A CA 1
ATOM 2284 C C . ALA A 1 290 ? 15.278 -12.966 -21.459 1.00 97.69 290 ALA A C 1
ATOM 2286 O O . ALA A 1 290 ? 14.079 -12.973 -21.173 1.00 97.69 290 ALA A O 1
ATOM 2287 N N . ASP A 1 291 ? 16.243 -13.067 -20.541 1.00 96.62 291 ASP A N 1
ATOM 2288 C CA . ASP A 1 291 ? 15.977 -13.331 -19.124 1.00 96.62 291 ASP A CA 1
ATOM 2289 C C . ASP A 1 291 ? 15.304 -12.113 -18.478 1.00 96.62 291 ASP A C 1
ATOM 2291 O O . ASP A 1 291 ? 14.337 -12.241 -17.726 1.00 96.62 291 ASP A O 1
ATOM 2295 N N . VAL A 1 292 ? 15.750 -10.904 -18.838 1.00 98.06 292 VAL A N 1
ATOM 2296 C CA . VAL A 1 292 ? 15.134 -9.642 -18.393 1.00 98.06 292 VAL A CA 1
ATOM 2297 C C . VAL A 1 292 ? 13.697 -9.519 -18.910 1.00 98.06 292 VAL A C 1
ATOM 2299 O O . VAL A 1 292 ? 12.800 -9.102 -18.175 1.00 98.06 292 VAL A O 1
ATOM 2302 N N . ILE A 1 293 ? 13.449 -9.900 -20.166 1.00 98.44 293 ILE A N 1
ATOM 2303 C CA . ILE A 1 293 ? 12.102 -9.882 -20.756 1.00 98.44 293 ILE A CA 1
ATOM 2304 C C . ILE A 1 293 ? 11.181 -10.875 -20.039 1.00 98.44 293 ILE A C 1
ATOM 2306 O O . ILE A 1 293 ? 10.065 -10.508 -19.662 1.00 98.44 293 ILE A O 1
ATOM 2310 N N . GLU A 1 294 ? 11.636 -12.112 -19.834 1.00 98.00 294 GLU A N 1
ATOM 2311 C CA . GLU A 1 294 ? 10.858 -13.150 -19.156 1.00 98.00 294 GLU A CA 1
ATOM 2312 C C . GLU A 1 294 ? 10.536 -12.749 -17.714 1.00 98.00 294 GLU A C 1
ATOM 2314 O O . GLU A 1 294 ? 9.385 -12.858 -17.278 1.00 98.00 294 GLU A O 1
ATOM 2319 N N . LYS A 1 295 ? 11.522 -12.209 -16.992 1.00 97.69 295 LYS A N 1
ATOM 2320 C CA . LYS A 1 295 ? 11.361 -11.766 -15.607 1.00 97.69 295 LYS A CA 1
ATOM 2321 C C . LYS A 1 295 ? 10.362 -10.615 -15.477 1.00 97.69 295 LYS A C 1
ATOM 2323 O O . LYS A 1 295 ? 9.533 -10.632 -14.569 1.00 97.69 295 LYS A O 1
ATOM 2328 N N . ALA A 1 296 ? 10.372 -9.654 -16.404 1.00 98.06 296 ALA A N 1
ATOM 2329 C CA . ALA A 1 296 ? 9.408 -8.551 -16.415 1.00 98.06 296 ALA A CA 1
ATOM 2330 C C . ALA A 1 296 ? 7.966 -9.057 -16.605 1.00 98.06 296 ALA A C 1
ATOM 2332 O O . ALA A 1 296 ? 7.052 -8.626 -15.900 1.00 98.06 296 ALA A O 1
ATOM 2333 N N . GLN A 1 297 ? 7.770 -10.021 -17.509 1.00 98.06 297 GLN A N 1
ATOM 2334 C CA . GLN A 1 297 ? 6.468 -10.655 -17.734 1.00 98.06 297 GLN A CA 1
ATOM 2335 C C . GLN A 1 297 ? 6.031 -11.514 -16.542 1.00 98.06 297 GLN A C 1
ATOM 2337 O O . GLN A 1 297 ? 4.855 -11.519 -16.180 1.00 98.06 297 GLN A O 1
ATOM 2342 N N . ALA A 1 298 ? 6.964 -12.235 -15.916 1.00 96.88 298 ALA A N 1
ATOM 2343 C CA . ALA A 1 298 ? 6.695 -13.003 -14.705 1.00 96.88 298 ALA A CA 1
ATOM 2344 C C . ALA A 1 298 ? 6.248 -12.093 -13.556 1.00 96.88 298 ALA A C 1
ATOM 2346 O O . ALA A 1 298 ? 5.288 -12.420 -12.863 1.00 96.88 298 ALA A O 1
ATOM 2347 N N . PHE A 1 299 ? 6.875 -10.924 -13.404 1.00 97.44 299 PHE A N 1
ATOM 2348 C CA . PHE A 1 299 ? 6.500 -9.972 -12.365 1.00 97.44 299 PHE A CA 1
ATOM 2349 C C . PHE A 1 299 ? 5.091 -9.405 -12.568 1.00 97.44 299 PHE A C 1
ATOM 2351 O O . PHE A 1 299 ? 4.323 -9.306 -11.611 1.00 97.44 299 PHE A O 1
ATOM 2358 N N . ARG A 1 300 ? 4.705 -9.102 -13.815 1.00 97.25 300 ARG A N 1
ATOM 2359 C CA . ARG A 1 300 ? 3.320 -8.733 -14.147 1.00 97.25 300 ARG A CA 1
ATOM 2360 C C . ARG A 1 300 ? 2.344 -9.844 -13.764 1.00 97.25 300 ARG A C 1
ATOM 2362 O O . ARG A 1 300 ? 1.377 -9.569 -13.056 1.00 97.25 300 ARG A O 1
ATOM 2369 N N . ARG A 1 301 ? 2.611 -11.087 -14.188 1.00 95.94 301 ARG A N 1
ATOM 2370 C CA . ARG A 1 301 ? 1.759 -12.242 -13.855 1.00 95.94 301 ARG A CA 1
ATOM 2371 C C . ARG A 1 301 ? 1.549 -12.357 -12.353 1.00 95.94 301 ARG A C 1
ATOM 2373 O O . ARG A 1 301 ? 0.405 -12.391 -11.906 1.00 95.94 301 ARG A O 1
ATOM 2380 N N . TYR A 1 302 ? 2.655 -12.315 -11.612 1.00 94.62 302 TYR A N 1
ATOM 2381 C CA . TYR A 1 302 ? 2.673 -12.377 -10.158 1.00 94.62 302 TYR A CA 1
ATOM 2382 C C . TYR A 1 302 ? 1.855 -11.248 -9.519 1.00 94.62 302 TYR A C 1
ATOM 2384 O O . TYR A 1 302 ? 1.155 -11.470 -8.541 1.00 94.62 302 TYR A O 1
ATOM 2392 N N . CYS A 1 303 ? 1.922 -10.022 -10.042 1.00 94.56 303 CYS A N 1
ATOM 2393 C CA . CYS A 1 303 ? 1.223 -8.894 -9.431 1.00 94.56 303 CYS A CA 1
ATOM 2394 C C . CYS A 1 303 ? -0.287 -8.880 -9.706 1.00 94.56 303 CYS A C 1
ATOM 2396 O O . CYS A 1 303 ? -1.046 -8.464 -8.827 1.00 94.56 303 CYS A O 1
ATOM 2398 N N . VAL A 1 304 ? -0.722 -9.226 -10.926 1.00 94.75 304 VAL A N 1
ATOM 2399 C CA . VAL A 1 304 ? -2.075 -8.856 -11.396 1.00 94.75 304 VAL A CA 1
ATOM 2400 C C . VAL A 1 304 ? -2.830 -9.932 -12.173 1.00 94.75 304 VAL A C 1
ATOM 2402 O O . VAL A 1 304 ? -4.017 -9.740 -12.421 1.00 94.75 304 VAL A O 1
ATOM 2405 N N . GLU A 1 305 ? -2.195 -11.040 -12.565 1.00 91.56 305 GLU A N 1
ATOM 2406 C CA . GLU A 1 305 ? -2.851 -12.061 -13.401 1.00 91.56 305 GLU A CA 1
ATOM 2407 C C . GLU A 1 305 ? -3.129 -13.347 -12.622 1.00 91.56 305 GLU A C 1
ATOM 2409 O O . GLU A 1 305 ? -4.263 -13.825 -12.599 1.00 91.56 305 GLU A O 1
ATOM 2414 N N . SER A 1 306 ? -2.109 -13.915 -11.977 1.00 87.69 306 SER A N 1
ATOM 2415 C CA . SER A 1 306 ? -2.236 -15.168 -11.233 1.00 87.69 306 SER A CA 1
ATOM 2416 C C . SER A 1 306 ? -1.093 -15.357 -10.241 1.00 87.69 306 SER A C 1
ATOM 2418 O O . SER A 1 306 ? 0.066 -15.163 -10.609 1.00 87.69 306 SER A O 1
ATOM 2420 N N . ARG A 1 307 ? -1.425 -15.851 -9.046 1.00 89.25 307 ARG A N 1
ATOM 2421 C CA . ARG A 1 307 ? -0.484 -16.391 -8.058 1.00 89.25 307 ARG A CA 1
ATOM 2422 C C . ARG A 1 307 ? -1.059 -17.641 -7.412 1.00 89.25 307 ARG A C 1
ATOM 2424 O O . ARG A 1 307 ? -2.262 -17.711 -7.160 1.00 89.25 307 ARG A O 1
ATOM 2431 N N . ALA A 1 308 ? -0.202 -18.618 -7.151 1.00 85.69 308 ALA A N 1
ATOM 2432 C CA . ALA A 1 308 ? -0.530 -19.748 -6.295 1.00 85.69 308 ALA A CA 1
ATOM 2433 C C . ALA A 1 308 ? -0.386 -19.376 -4.809 1.00 85.69 308 ALA A C 1
ATOM 2435 O O . ALA A 1 308 ? 0.371 -18.479 -4.440 1.00 85.69 308 ALA A O 1
ATOM 2436 N N . ASP A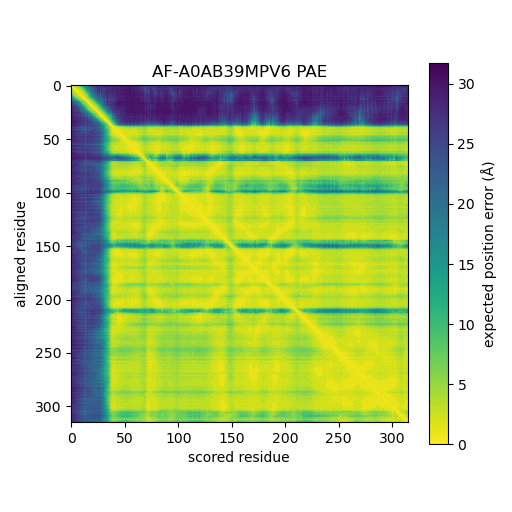 1 309 ? -1.099 -20.099 -3.945 1.00 82.00 309 ASP A N 1
ATOM 2437 C CA . ASP A 1 309 ? -0.951 -19.956 -2.496 1.00 82.00 309 ASP A CA 1
ATOM 2438 C C . ASP A 1 309 ? 0.493 -20.268 -2.067 1.00 82.00 309 ASP A C 1
ATOM 2440 O O . ASP A 1 309 ? 1.054 -21.303 -2.438 1.00 82.00 309 ASP A O 1
ATOM 2444 N N . GLY A 1 310 ? 1.104 -19.346 -1.322 1.00 81.69 310 GLY A N 1
ATOM 2445 C CA . GLY A 1 310 ? 2.511 -19.415 -0.921 1.00 81.69 310 GLY A CA 1
ATOM 2446 C C . GLY A 1 310 ? 3.534 -19.168 -2.039 1.00 81.69 310 GLY A C 1
ATOM 2447 O O . GLY A 1 310 ? 4.728 -19.349 -1.800 1.00 81.69 310 GLY A O 1
ATOM 2448 N N . GLU A 1 311 ? 3.113 -18.768 -3.244 1.00 86.56 311 GLU A N 1
ATOM 2449 C CA . GLU A 1 311 ? 4.041 -18.372 -4.307 1.00 86.56 311 GLU A CA 1
ATOM 2450 C C . GLU A 1 311 ? 4.819 -17.117 -3.901 1.00 86.56 311 GLU A C 1
ATOM 2452 O O . GLU A 1 311 ? 4.241 -16.114 -3.481 1.00 86.56 311 GLU A O 1
ATOM 2457 N N . THR A 1 312 ? 6.139 -17.157 -4.068 1.00 88.25 312 THR A N 1
ATOM 2458 C CA . THR A 1 312 ? 7.020 -16.005 -3.877 1.00 88.25 312 THR A CA 1
ATOM 2459 C C . THR A 1 312 ? 7.627 -15.583 -5.209 1.00 88.25 312 THR A C 1
ATOM 2461 O O . THR A 1 312 ? 7.859 -16.404 -6.097 1.00 88.25 312 THR A O 1
ATOM 2464 N N . PHE A 1 313 ? 7.900 -14.287 -5.351 1.00 91.69 313 PHE A N 1
ATOM 2465 C CA . PHE A 1 313 ? 8.651 -13.766 -6.487 1.00 91.69 313 PHE A CA 1
ATOM 2466 C C . PHE A 1 313 ? 10.085 -13.478 -6.059 1.00 91.69 313 PHE A C 1
ATOM 2468 O O . PHE A 1 313 ? 10.334 -12.583 -5.250 1.00 91.69 313 PHE A O 1
ATOM 2475 N N . ASP A 1 314 ? 11.016 -14.240 -6.616 1.00 90.75 314 ASP A N 1
ATOM 2476 C CA . ASP A 1 314 ? 12.443 -13.955 -6.514 1.00 90.75 314 ASP A CA 1
ATOM 2477 C C . ASP A 1 314 ? 12.800 -12.850 -7.509 1.00 90.75 314 ASP A C 1
ATOM 2479 O O . ASP A 1 314 ? 12.297 -12.891 -8.630 1.00 90.75 314 ASP A O 1
ATOM 2483 N N . TRP A 1 315 ? 13.645 -11.884 -7.144 1.00 88.31 315 TRP A N 1
ATOM 2484 C CA . TRP A 1 315 ? 14.034 -10.757 -8.009 1.00 88.31 315 TRP A CA 1
ATOM 2485 C C . TRP A 1 315 ? 15.303 -11.046 -8.802 1.00 88.31 315 TRP A C 1
ATOM 2487 O O . TRP A 1 315 ? 16.325 -11.416 -8.199 1.00 88.31 315 TRP A O 1
#

Secondary structure (DSSP, 8-state):
--------PPPPP------PPP-----------TT--S-SSEEEEE--GGGS--HHHHHHHHH-----S-GGGEEEEEEEEEEEESS--TT--S-----SPPEE-HHHHH-HHHHHHHHHHB-STTEEEEEEEEEEEEEEPSB-S-TT-SS--EEEEEEEE--TTEEEEETTEEEEPPTTEEEEE-TTS-EEEEE--SSPEEEEEEEES-TTSPPPB-S-----S--EEPP-PPPPHHHHHHHHHGGGG--GGGHHHHHHHHHHHHHHSSS-TTHHHHHHHHHHHHH--HHHHHHHHHHHIIIII---TT-----

pLDDT: mean 86.06, std 21.14, range [24.3, 98.69]